Protein AF-A0A0F9BY09-F1 (afdb_monomer_lite)

Radius of gyration: 28.8 Å; chains: 1; bounding box: 71×44×79 Å

Foldseek 3Di:
DDDDDDPPPDPDVVVVVVVVVVVVVVVVVVVVVVVVPDDDPPPDDDDDDWGKDKKKWKWKWAAAPDALFFIKIDTPCPPPRIDPHADWDIAGRAGAQGDGTQWHAHNQQFKIWGNGPFFFDWWDDKAKDKDDQPPDDVQWDKGWDWDHDPRIIMTFIDTPPDPDTDRSRHRRGPPIMMIMMTITITTD

Structure (mmCIF, N/CA/C/O backbone):
data_AF-A0A0F9BY09-F1
#
_entry.id   AF-A0A0F9BY09-F1
#
loop_
_atom_site.group_PDB
_atom_site.id
_atom_site.type_symbol
_atom_site.label_atom_id
_atom_site.label_alt_id
_atom_site.label_comp_id
_atom_site.label_asym_id
_atom_site.label_entity_id
_atom_site.label_seq_id
_atom_site.pdbx_PDB_ins_code
_atom_site.Cartn_x
_atom_site.Cartn_y
_atom_site.Cartn_z
_atom_site.occupancy
_atom_site.B_iso_or_equiv
_atom_site.auth_seq_id
_atom_site.auth_comp_id
_atom_site.auth_asym_id
_atom_site.auth_atom_id
_atom_site.pdbx_PDB_model_num
ATOM 1 N N . MET A 1 1 ? -33.766 30.530 36.129 1.00 36.66 1 MET A N 1
ATOM 2 C CA . MET A 1 1 ? -34.541 31.285 37.136 1.00 36.66 1 MET A CA 1
ATOM 3 C C . MET A 1 1 ? -35.015 30.275 38.172 1.00 36.66 1 MET A C 1
ATOM 5 O O . MET A 1 1 ? -35.793 29.406 37.814 1.00 36.66 1 MET A O 1
ATOM 9 N N . VAL A 1 2 ? -34.449 30.278 39.383 1.00 37.06 2 VAL A N 1
ATOM 10 C CA . VAL A 1 2 ? -34.802 29.315 40.446 1.00 37.06 2 VAL A CA 1
ATOM 11 C C . VAL A 1 2 ? -35.868 29.964 41.322 1.00 37.06 2 VAL A C 1
ATOM 13 O O . VAL A 1 2 ? -35.584 30.968 41.973 1.00 37.06 2 VAL A O 1
ATOM 16 N N . PHE A 1 3 ? -37.087 29.425 41.324 1.00 43.03 3 PHE A N 1
ATOM 17 C CA . PHE A 1 3 ? -38.129 29.846 42.258 1.00 43.03 3 PHE A CA 1
ATOM 18 C C . PHE A 1 3 ? -37.772 29.321 43.654 1.00 43.03 3 PHE A C 1
ATOM 20 O O . PHE A 1 3 ? -37.812 28.119 43.896 1.00 43.03 3 PHE A O 1
ATOM 27 N N . ARG A 1 4 ? -37.371 30.213 44.566 1.00 48.56 4 ARG A N 1
ATOM 28 C CA . ARG A 1 4 ? -37.208 29.894 45.991 1.00 48.56 4 ARG A CA 1
ATOM 29 C C . ARG A 1 4 ? -38.458 30.355 46.733 1.00 48.56 4 ARG A C 1
ATOM 31 O O . ARG A 1 4 ? -38.577 31.538 47.036 1.00 48.56 4 ARG A O 1
ATOM 38 N N . PHE A 1 5 ? -39.370 29.434 47.020 1.00 55.53 5 PHE A N 1
ATOM 39 C CA . PHE A 1 5 ? -40.422 29.667 48.009 1.00 55.53 5 PHE A CA 1
ATOM 40 C C . PHE A 1 5 ? -39.860 29.379 49.406 1.00 55.53 5 PHE A C 1
ATOM 42 O O . PHE A 1 5 ? -39.086 28.439 49.583 1.00 55.53 5 PHE A O 1
ATOM 49 N N . ARG A 1 6 ? -40.184 30.231 50.386 1.00 56.28 6 ARG A N 1
ATOM 50 C CA . ARG A 1 6 ? -39.827 30.003 51.793 1.00 56.28 6 ARG A CA 1
ATOM 51 C C . ARG A 1 6 ? -40.765 28.924 52.334 1.00 56.28 6 ARG A C 1
ATOM 53 O O . ARG A 1 6 ? -41.974 29.090 52.255 1.00 56.28 6 ARG A O 1
ATOM 60 N N . GLU A 1 7 ? -40.217 27.853 52.901 1.00 54.19 7 GLU A N 1
ATOM 61 C CA . GLU A 1 7 ? -40.961 26.688 53.426 1.00 54.19 7 GLU A CA 1
ATOM 62 C C . GLU A 1 7 ? -41.960 27.017 54.560 1.00 54.19 7 GLU A C 1
ATOM 64 O O . GLU A 1 7 ? -42.717 26.149 54.976 1.00 54.19 7 GLU A O 1
ATOM 69 N N . ASN A 1 8 ? -42.017 28.267 55.030 1.00 55.31 8 ASN A N 1
ATOM 70 C CA . ASN A 1 8 ? -42.770 28.666 56.221 1.00 55.31 8 ASN A CA 1
ATOM 71 C C . ASN A 1 8 ? -44.136 29.329 55.946 1.00 55.31 8 ASN A C 1
ATOM 73 O O . ASN A 1 8 ? -44.742 29.826 56.889 1.00 55.31 8 ASN A O 1
ATOM 77 N N . GLU A 1 9 ? -44.628 29.370 54.702 1.00 57.09 9 GLU A N 1
ATOM 78 C CA . GLU A 1 9 ? -45.908 30.038 54.360 1.00 57.09 9 GLU A CA 1
ATOM 79 C C . GLU A 1 9 ? -46.985 29.098 53.776 1.00 57.09 9 GLU A C 1
ATOM 81 O O . GLU A 1 9 ? -48.027 29.560 53.316 1.00 57.09 9 GLU A O 1
ATOM 86 N N . ILE A 1 10 ? -46.777 27.775 53.801 1.00 56.81 10 ILE A N 1
ATOM 87 C CA . ILE A 1 10 ? -47.753 26.793 53.300 1.00 56.81 10 ILE A CA 1
ATOM 88 C C . ILE A 1 10 ? -48.168 25.866 54.450 1.00 56.81 10 ILE A C 1
ATOM 90 O O . ILE A 1 10 ? -47.468 24.915 54.778 1.00 56.81 10 ILE A O 1
ATOM 94 N N . GLU A 1 11 ? -49.326 26.137 55.056 1.00 61.09 11 GLU A N 1
ATOM 95 C CA . GLU A 1 11 ? -49.862 25.375 56.201 1.00 61.09 11 GLU A CA 1
ATOM 96 C C . GLU A 1 11 ? -50.520 24.039 55.817 1.00 61.09 11 GLU A C 1
ATOM 98 O O . GLU A 1 11 ? -50.974 23.305 56.691 1.00 61.09 11 GLU A O 1
ATOM 103 N N . ASN A 1 12 ? -50.598 23.701 54.524 1.00 73.81 12 ASN A N 1
ATOM 104 C CA . ASN A 1 12 ? -51.227 22.463 54.069 1.00 73.81 12 ASN A CA 1
ATOM 105 C C . ASN A 1 12 ? -50.172 21.367 53.813 1.00 73.81 12 ASN A C 1
ATOM 107 O O . ASN A 1 12 ? -49.460 21.445 52.804 1.00 73.81 12 ASN A O 1
ATOM 111 N N . PRO A 1 13 ? -50.096 20.321 54.660 1.00 72.94 13 PRO A N 1
ATOM 112 C CA . PRO A 1 13 ? -49.102 19.253 54.540 1.00 72.94 13 PRO A CA 1
ATOM 113 C C . PRO A 1 13 ? -49.145 18.541 53.183 1.00 72.94 13 PRO A C 1
ATOM 115 O O . PRO A 1 13 ? -48.101 18.196 52.638 1.00 72.94 13 PRO A O 1
ATOM 118 N N . ALA A 1 14 ? -50.334 18.410 52.584 1.00 75.56 14 ALA A N 1
ATOM 119 C CA . ALA A 1 14 ? -50.499 17.752 51.289 1.00 75.56 14 ALA A CA 1
ATOM 120 C C . ALA A 1 14 ? -49.822 18.522 50.140 1.00 75.56 14 ALA A C 1
ATOM 122 O O . ALA A 1 14 ? -49.334 17.915 49.189 1.00 75.56 14 ALA A O 1
ATOM 123 N N . ILE A 1 15 ? -49.754 19.856 50.228 1.00 74.69 15 ILE A N 1
ATOM 124 C CA . ILE A 1 15 ? -49.075 20.691 49.224 1.00 74.69 15 ILE A CA 1
ATOM 125 C C . ILE A 1 15 ? -47.556 20.570 49.377 1.00 74.69 15 ILE A C 1
ATOM 127 O O . ILE A 1 15 ? -46.840 20.505 48.379 1.00 74.69 15 ILE A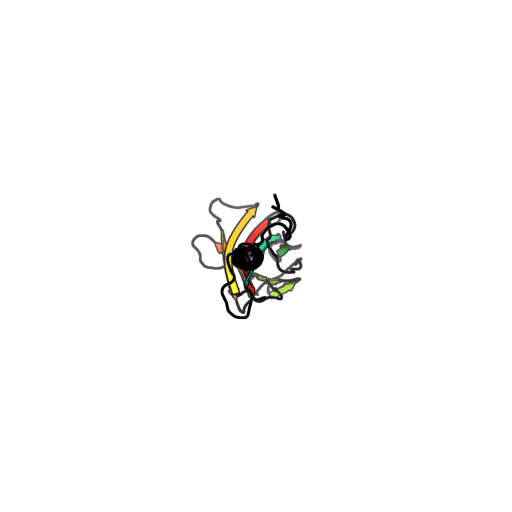 O 1
ATOM 131 N N . VAL A 1 16 ? -47.063 20.503 50.616 1.00 76.38 16 VAL A N 1
ATOM 132 C CA . VAL A 1 16 ? -45.634 20.328 50.911 1.00 76.38 16 VAL A CA 1
ATOM 133 C C . VAL A 1 16 ? -45.137 18.968 50.417 1.00 76.38 16 VAL A C 1
ATOM 135 O O . VAL A 1 16 ? -44.071 18.894 49.803 1.00 76.38 16 VAL A O 1
ATOM 138 N N . ASP A 1 17 ? -45.912 17.907 50.629 1.00 79.94 17 ASP A N 1
ATOM 139 C CA . ASP A 1 17 ? -45.546 16.561 50.183 1.00 79.94 17 ASP A CA 1
ATOM 140 C C . ASP A 1 17 ? -45.564 16.439 48.654 1.00 79.94 17 ASP A C 1
ATOM 142 O O . ASP A 1 17 ? -44.597 15.939 48.074 1.00 79.94 17 ASP A O 1
ATOM 146 N N . ALA A 1 18 ? -46.562 17.025 47.983 1.00 80.00 18 ALA A N 1
ATOM 147 C CA . ALA A 1 18 ? -46.588 17.105 46.521 1.00 80.00 18 ALA A CA 1
ATOM 148 C C . ALA A 1 18 ? -45.373 17.868 45.952 1.00 80.00 18 ALA A C 1
ATOM 150 O O . ALA A 1 18 ? -44.815 17.491 44.921 1.00 80.00 18 ALA A O 1
ATOM 151 N N . PHE A 1 19 ? -44.913 18.924 46.632 1.00 80.81 19 PHE A N 1
ATOM 152 C CA . PHE A 1 19 ? -43.741 19.691 46.199 1.00 80.81 19 PHE A CA 1
ATOM 153 C C . PHE A 1 19 ? -42.430 18.910 46.355 1.00 80.81 19 PHE A C 1
ATOM 155 O O . PHE A 1 19 ? -41.529 19.028 45.517 1.00 80.81 19 PHE A O 1
ATOM 162 N N . LYS A 1 20 ? -42.313 18.102 47.417 1.00 79.94 20 LYS A N 1
ATOM 163 C CA . LYS A 1 20 ? -41.164 17.210 47.632 1.00 79.94 20 LYS A CA 1
ATOM 164 C C . LYS A 1 20 ? -41.104 16.124 46.566 1.00 79.94 20 LYS A C 1
ATOM 166 O O . LYS A 1 20 ? -40.029 15.888 46.018 1.00 79.94 20 LYS A O 1
ATOM 171 N N . GLU A 1 21 ? -42.244 15.523 46.238 1.00 87.12 21 GLU A N 1
ATOM 172 C CA . GLU A 1 21 ? -42.346 14.508 45.188 1.00 87.12 21 GLU A CA 1
ATOM 173 C C . GLU A 1 21 ? -41.960 15.088 43.822 1.00 87.12 21 GLU A C 1
ATOM 175 O O . GLU A 1 21 ? -41.065 14.565 43.156 1.00 87.12 21 GLU A O 1
ATOM 180 N N . LEU A 1 22 ? -42.515 16.251 43.459 1.00 84.19 22 LEU A N 1
ATOM 181 C CA . LEU A 1 22 ? -42.171 16.940 42.213 1.00 84.19 22 LEU A CA 1
ATOM 182 C C . LEU A 1 22 ? -40.674 17.297 42.145 1.00 84.19 22 LEU A C 1
ATOM 184 O O . LEU A 1 22 ? -40.034 17.150 41.105 1.00 84.19 22 LEU A O 1
ATOM 188 N N . SER A 1 23 ? -40.095 17.736 43.266 1.00 82.69 23 SER A N 1
ATOM 189 C CA . SER A 1 23 ? -38.664 18.051 43.356 1.00 82.69 23 SER A CA 1
ATOM 190 C C . SER A 1 23 ? -37.780 16.811 43.210 1.00 82.69 23 SER A C 1
ATOM 192 O O . SER A 1 23 ? -36.679 16.916 42.668 1.00 82.69 23 SER A O 1
ATOM 194 N N . SER A 1 24 ? -38.243 15.647 43.670 1.00 84.69 24 SER A N 1
ATOM 195 C CA . SER A 1 24 ? -37.552 14.368 43.473 1.00 84.69 24 SER A CA 1
ATOM 196 C C . SER A 1 24 ? -37.550 13.970 41.998 1.00 84.69 24 SER A C 1
ATOM 198 O O . SER A 1 24 ? -36.487 13.719 41.434 1.00 84.69 24 SER A O 1
ATOM 200 N N . VAL A 1 25 ? -38.716 14.034 41.349 1.00 88.25 25 VAL A N 1
ATOM 201 C CA . VAL A 1 25 ? -38.886 13.710 39.922 1.00 88.25 25 VAL A CA 1
ATOM 202 C C . VAL A 1 25 ? -38.028 14.613 39.033 1.00 88.25 25 VAL A C 1
ATOM 204 O O . VAL A 1 25 ? -37.368 14.137 38.113 1.00 88.25 25 VAL A O 1
ATOM 207 N N . ILE A 1 26 ? -37.966 15.917 39.326 1.00 86.56 26 ILE A N 1
ATOM 208 C CA . ILE A 1 26 ? -37.113 16.854 38.577 1.00 86.56 26 ILE A CA 1
ATOM 209 C C . ILE A 1 26 ? -35.629 16.485 38.716 1.00 86.56 26 ILE A C 1
ATOM 211 O O . ILE A 1 26 ? -34.896 16.538 37.730 1.00 86.56 26 ILE A O 1
ATOM 215 N N . ARG A 1 27 ? -35.169 16.086 39.909 1.00 83.44 27 ARG A N 1
ATOM 216 C CA . ARG A 1 27 ? -33.767 15.683 40.120 1.00 83.44 27 ARG A CA 1
ATOM 217 C C . ARG A 1 27 ? -33.415 14.395 39.380 1.00 83.44 27 ARG A C 1
ATOM 219 O O . ARG A 1 27 ? -32.308 14.304 38.853 1.00 83.44 27 ARG A O 1
ATOM 226 N N . GLU A 1 28 ? -34.335 13.438 39.319 1.00 85.69 28 GLU A N 1
ATOM 227 C CA . GLU A 1 28 ? -34.161 12.196 38.556 1.00 85.69 28 GLU A CA 1
ATOM 228 C C . GLU A 1 28 ? -34.089 12.473 37.049 1.00 85.69 28 GLU A C 1
ATOM 230 O O . GLU A 1 28 ? -33.127 12.063 36.399 1.00 85.69 28 GLU A O 1
ATOM 235 N N . LEU A 1 29 ? -35.008 13.284 36.516 1.00 80.44 29 LEU A N 1
ATOM 236 C CA . LEU A 1 29 ? -34.987 13.727 35.115 1.00 80.44 29 LEU A CA 1
ATOM 237 C C . LEU A 1 29 ? -33.712 14.502 34.764 1.00 80.44 29 LEU A C 1
ATOM 239 O O . LEU A 1 29 ? -33.136 14.322 33.693 1.00 80.44 29 LEU A O 1
ATOM 243 N N . GLU A 1 30 ? -33.228 15.362 35.658 1.00 80.56 30 GLU A N 1
ATOM 244 C CA . GLU A 1 30 ? -31.968 16.075 35.450 1.00 80.56 30 GLU A CA 1
ATOM 245 C C . GLU A 1 30 ? -30.737 15.156 35.494 1.00 80.56 30 GLU A C 1
ATOM 247 O O . GLU A 1 30 ? -29.727 15.471 34.856 1.00 80.56 30 GLU A O 1
ATOM 252 N N . ALA A 1 31 ? -30.780 14.060 36.257 1.00 76.94 31 ALA A N 1
ATOM 253 C CA . ALA A 1 31 ? -29.722 13.054 36.284 1.00 76.94 31 ALA A CA 1
ATOM 254 C C . ALA A 1 31 ? -29.729 12.213 34.998 1.00 76.94 31 ALA A C 1
ATOM 256 O O . ALA A 1 31 ? -28.673 11.997 34.405 1.00 76.94 31 ALA A O 1
ATOM 257 N N . GLU A 1 32 ? -30.912 11.836 34.515 1.00 74.50 32 GLU A N 1
ATOM 258 C CA . GLU A 1 32 ? -31.109 11.095 33.266 1.00 74.50 32 GLU A CA 1
ATOM 259 C C . GLU A 1 32 ? -30.738 11.933 32.029 1.00 74.50 32 GLU A C 1
ATOM 261 O O . GLU A 1 32 ? -30.028 11.482 31.133 1.00 74.50 32 GLU A O 1
ATOM 266 N N . ILE A 1 33 ? -31.098 13.219 31.990 1.00 69.06 33 ILE A N 1
ATOM 267 C CA . ILE A 1 33 ? -30.668 14.119 30.906 1.00 69.06 33 ILE A CA 1
ATOM 268 C C . ILE A 1 33 ? -29.144 14.317 30.926 1.00 69.06 33 ILE A C 1
ATOM 270 O O . ILE A 1 33 ? -28.522 14.436 29.865 1.00 69.06 33 ILE A O 1
ATOM 274 N N . ARG A 1 34 ? -28.522 14.349 32.113 1.00 67.12 34 ARG A N 1
ATOM 275 C CA . ARG A 1 34 ? -27.059 14.420 32.249 1.00 67.12 34 ARG A CA 1
ATOM 276 C C . ARG A 1 34 ? -26.363 13.133 31.816 1.00 67.12 34 ARG A C 1
ATOM 278 O O . ARG A 1 34 ? -25.282 13.243 31.247 1.00 67.12 34 ARG A O 1
ATOM 285 N N . SER A 1 35 ? -26.960 11.960 32.030 1.00 65.19 35 SER A N 1
ATOM 286 C CA . SER A 1 35 ? -26.414 10.700 31.508 1.00 65.19 35 SER A CA 1
ATOM 287 C C . SER A 1 35 ? -26.620 10.557 29.996 1.00 65.19 35 SER A C 1
ATOM 289 O O . SER A 1 35 ? -25.791 9.949 29.331 1.00 65.19 35 SER A O 1
ATOM 291 N N . THR A 1 36 ? -27.665 11.173 29.433 1.00 58.12 36 THR A N 1
ATOM 292 C CA . THR A 1 36 ? -27.989 11.071 27.997 1.00 58.12 36 THR A CA 1
ATOM 293 C C . THR A 1 36 ? -27.224 12.085 27.130 1.00 58.12 36 THR A C 1
ATOM 295 O O . THR A 1 36 ? -27.007 11.870 25.938 1.00 58.12 36 THR A O 1
ATOM 298 N N . LYS A 1 37 ? -26.766 13.215 27.691 1.00 54.00 37 LYS A N 1
ATOM 299 C CA . LYS A 1 37 ? -25.955 14.209 26.964 1.00 54.00 37 LYS A CA 1
ATOM 300 C C . LYS A 1 37 ? -24.459 13.947 27.119 1.00 54.00 37 LYS A C 1
ATOM 302 O O . LYS A 1 37 ? -23.782 14.692 27.826 1.00 54.00 37 LYS A O 1
ATOM 307 N N . ARG A 1 38 ? -23.962 12.957 26.370 1.00 50.28 38 ARG A N 1
ATOM 308 C CA . ARG A 1 38 ? -22.704 12.960 25.587 1.00 50.28 38 ARG A CA 1
ATOM 309 C C . ARG A 1 38 ? -22.203 11.529 25.399 1.00 50.28 38 ARG A C 1
ATOM 311 O O . ARG A 1 38 ? -21.181 11.160 25.962 1.00 50.28 38 ARG A O 1
ATOM 318 N N . ASP A 1 39 ? -22.844 10.806 24.494 1.00 47.47 39 ASP A N 1
ATOM 319 C CA . ASP A 1 39 ? -22.047 9.995 23.585 1.00 47.47 39 ASP A CA 1
ATOM 320 C C . ASP A 1 39 ? -21.750 10.878 22.368 1.00 47.47 39 ASP A C 1
ATOM 322 O O . ASP A 1 39 ? -22.678 11.366 21.711 1.00 47.47 39 ASP A O 1
ATOM 326 N N . PRO A 1 40 ? -20.475 11.200 22.084 1.00 48.81 40 PRO A N 1
ATOM 327 C CA . PRO A 1 40 ? -20.114 11.659 20.755 1.00 48.81 40 PRO A CA 1
ATOM 328 C C . PRO A 1 40 ? -20.643 10.608 19.781 1.00 48.81 40 PRO A C 1
ATOM 330 O O . PRO A 1 40 ? -20.491 9.419 20.038 1.00 48.81 40 PRO A O 1
ATOM 333 N N . ASN A 1 41 ? -21.271 11.025 18.685 1.00 43.94 41 ASN A N 1
ATOM 334 C CA . ASN A 1 41 ? -21.626 10.123 17.595 1.00 43.94 41 ASN A CA 1
ATOM 335 C C . ASN A 1 41 ? -2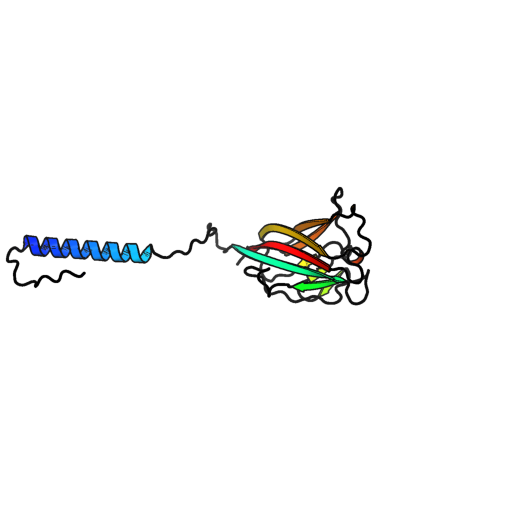0.378 9.348 17.132 1.00 43.94 41 ASN A C 1
ATOM 337 O O . ASN A 1 41 ? -19.651 9.810 16.253 1.00 43.94 41 ASN A O 1
ATOM 341 N N . TYR A 1 42 ? -20.145 8.166 17.695 1.00 43.53 42 TYR A N 1
ATOM 342 C CA . TYR A 1 42 ? -19.308 7.140 17.107 1.00 43.53 42 TYR A CA 1
ATOM 343 C C . TYR A 1 42 ? -20.237 6.306 16.230 1.00 43.53 42 TYR A C 1
ATOM 345 O O . TYR A 1 42 ? -20.821 5.309 16.646 1.00 43.53 42 TYR A O 1
ATOM 353 N N . LEU A 1 43 ? -20.424 6.754 14.989 1.00 44.62 43 LEU A N 1
ATOM 354 C CA . LEU A 1 43 ? -20.761 5.818 13.923 1.00 44.62 43 LEU A CA 1
ATOM 355 C C . LEU A 1 43 ? -19.654 4.750 13.937 1.00 44.62 43 LEU A C 1
ATOM 357 O O . LEU A 1 43 ? -18.524 5.083 13.597 1.00 44.62 43 LEU A O 1
ATOM 361 N N . LEU A 1 44 ? -20.012 3.523 14.347 1.00 49.59 44 LEU A N 1
ATOM 362 C CA . LEU A 1 44 ? -19.195 2.302 14.525 1.00 49.59 44 LEU A CA 1
ATOM 363 C C . LEU A 1 44 ? -18.758 1.965 15.967 1.00 49.59 44 LEU A C 1
ATOM 365 O O . LEU A 1 44 ? -17.575 1.831 16.246 1.00 49.59 44 LEU A O 1
ATOM 369 N N . GLU A 1 45 ? -19.703 1.674 16.860 1.00 47.88 45 GLU A N 1
ATOM 370 C CA . GLU A 1 45 ? -19.468 0.657 17.901 1.00 47.88 45 GLU A CA 1
ATOM 371 C C . GLU A 1 45 ? -20.568 -0.414 17.804 1.00 47.88 45 GLU A C 1
ATOM 373 O O . GLU A 1 45 ? -21.645 -0.302 18.382 1.00 47.88 45 GLU A O 1
ATOM 378 N N . GLY A 1 46 ? -20.308 -1.443 16.992 1.00 38.72 46 GLY A N 1
ATOM 379 C CA . GLY A 1 46 ? -21.076 -2.690 16.957 1.00 38.72 46 GLY A CA 1
ATOM 380 C C . GLY A 1 46 ? -20.302 -3.783 17.695 1.00 38.72 46 GLY A C 1
ATOM 381 O O . GLY A 1 46 ? -19.125 -3.990 17.422 1.00 38.72 46 GLY A O 1
ATOM 382 N N . GLN A 1 47 ? -20.954 -4.435 18.657 1.00 40.38 47 GLN A N 1
ATOM 383 C CA . GLN A 1 47 ? -20.374 -5.349 19.645 1.00 40.38 47 GLN A CA 1
ATOM 384 C C . GLN A 1 47 ? -19.681 -6.603 19.072 1.00 40.38 47 GLN A C 1
ATOM 386 O O . GLN A 1 47 ? -20.347 -7.431 18.461 1.00 40.38 47 GLN A O 1
ATOM 391 N N . SER A 1 48 ? -18.405 -6.811 19.433 1.00 42.56 48 SER A N 1
ATOM 392 C CA . SER A 1 48 ? -17.862 -8.072 19.988 1.00 42.56 48 SER A CA 1
ATOM 393 C C . SER A 1 48 ? -16.381 -7.892 20.363 1.00 42.56 48 SER A C 1
ATOM 395 O O . SER A 1 48 ? -15.546 -7.894 19.474 1.00 42.56 48 SER A O 1
ATOM 397 N N . THR A 1 49 ? -16.067 -7.719 21.655 1.00 50.75 49 THR A N 1
ATOM 398 C CA . THR A 1 49 ? -14.734 -7.842 22.317 1.00 50.75 49 THR A CA 1
ATOM 399 C C . THR A 1 49 ? -13.484 -7.129 21.757 1.00 50.75 49 THR A C 1
ATOM 401 O O . THR A 1 49 ? -12.513 -7.015 22.495 1.00 50.75 49 THR A O 1
ATOM 404 N N . GLU A 1 50 ? -13.507 -6.565 20.554 1.00 57.62 50 GLU A N 1
ATOM 405 C CA . GLU A 1 50 ? -12.413 -5.842 19.902 1.00 57.62 50 GLU A CA 1
ATOM 406 C C . GLU A 1 50 ? -12.986 -4.563 19.282 1.00 57.62 50 GLU A C 1
ATOM 408 O O . GLU A 1 50 ? -14.015 -4.587 18.599 1.00 57.62 50 GLU A O 1
ATOM 413 N N . ARG A 1 51 ? -12.361 -3.412 19.545 1.00 71.38 51 ARG A N 1
ATOM 414 C CA . ARG A 1 51 ? -12.770 -2.141 18.939 1.00 71.38 51 ARG A CA 1
ATOM 415 C C . ARG A 1 51 ? -12.110 -2.030 17.570 1.00 71.38 51 ARG A C 1
ATOM 417 O O . ARG A 1 51 ? -10.899 -1.877 17.481 1.00 71.38 51 ARG A O 1
ATOM 424 N N . ALA A 1 52 ? -12.890 -2.063 16.494 1.00 81.19 52 ALA A N 1
ATOM 425 C CA . ALA A 1 52 ? -12.346 -1.779 15.171 1.00 81.19 52 ALA A CA 1
ATOM 426 C C . ALA A 1 52 ? -11.979 -0.288 15.064 1.00 81.19 52 ALA A C 1
ATOM 428 O O . ALA A 1 52 ? -12.829 0.584 15.248 1.00 81.19 52 ALA A O 1
ATOM 429 N N . VAL A 1 53 ? -10.721 0.017 14.748 1.00 87.31 53 VAL A N 1
ATOM 430 C CA . VAL A 1 53 ? -10.235 1.394 14.586 1.00 87.31 53 VAL A CA 1
ATOM 431 C C . VAL A 1 53 ? -10.101 1.713 13.102 1.00 87.31 53 VAL A C 1
ATOM 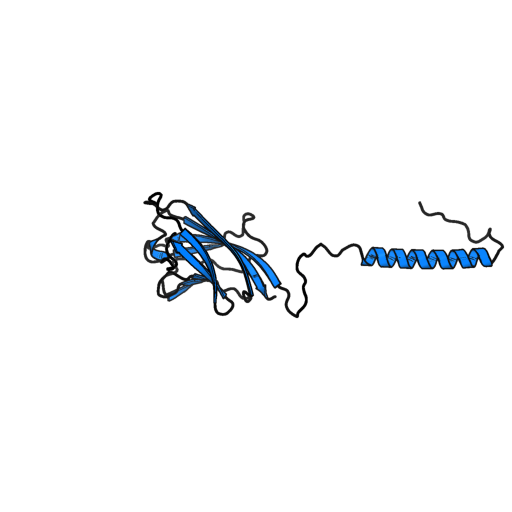433 O O . VAL A 1 53 ? -9.354 1.046 12.388 1.00 87.31 53 VAL A O 1
ATOM 436 N N . ILE A 1 54 ? -10.788 2.762 12.634 1.00 90.38 54 ILE A N 1
ATOM 437 C CA . ILE A 1 54 ? -10.579 3.299 11.282 1.00 90.38 54 ILE A CA 1
ATOM 438 C C . ILE A 1 54 ? -9.229 4.002 11.220 1.00 90.38 54 ILE A C 1
ATOM 440 O O . ILE A 1 54 ? -8.951 4.900 12.018 1.00 90.38 54 ILE A O 1
ATOM 444 N N . ARG A 1 55 ? -8.441 3.644 10.208 1.00 90.50 55 ARG A N 1
ATOM 445 C CA . ARG A 1 55 ? -7.152 4.247 9.884 1.00 90.50 55 ARG A CA 1
ATOM 446 C C . ARG A 1 55 ? -7.131 4.706 8.437 1.00 90.50 55 ARG A C 1
ATOM 448 O O . ARG A 1 55 ? -7.658 4.041 7.552 1.00 90.50 55 ARG A O 1
ATOM 455 N N . SER A 1 56 ? -6.491 5.839 8.191 1.00 91.88 56 SER A N 1
ATOM 456 C CA . SER A 1 56 ? -6.157 6.323 6.853 1.00 91.88 56 SER A CA 1
ATOM 457 C C . SER A 1 56 ? -4.681 6.662 6.818 1.00 91.88 56 SER A C 1
ATOM 459 O O . SER A 1 56 ? -4.197 7.393 7.686 1.00 91.88 56 SER A O 1
ATOM 461 N N . VAL A 1 57 ? -3.987 6.164 5.799 1.00 92.25 57 VAL A N 1
ATOM 462 C CA . VAL A 1 57 ? -2.561 6.417 5.573 1.00 92.25 57 VAL A CA 1
ATOM 463 C C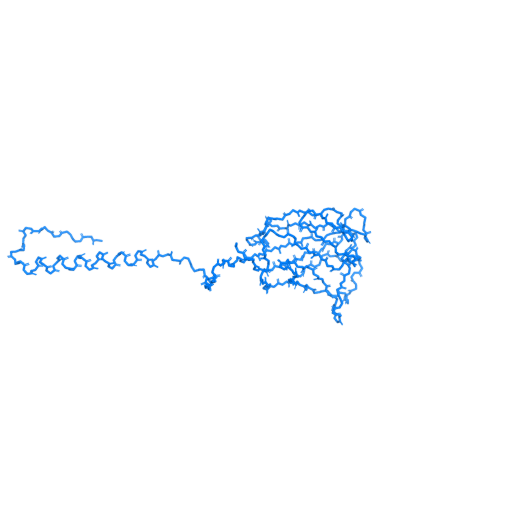 . VAL A 1 57 ? -2.343 6.749 4.106 1.00 92.25 57 VAL A C 1
ATOM 465 O O . VAL A 1 57 ? -2.975 6.165 3.222 1.00 92.25 57 VAL A O 1
ATOM 468 N N . ARG A 1 58 ? -1.423 7.680 3.851 1.00 93.38 58 ARG A N 1
ATOM 469 C CA . ARG A 1 58 ? -0.853 7.913 2.527 1.00 93.38 58 ARG A CA 1
ATOM 470 C C . ARG A 1 58 ? 0.618 7.521 2.540 1.00 93.38 58 ARG A C 1
ATOM 472 O O . ARG A 1 58 ? 1.416 8.118 3.262 1.00 93.38 58 ARG A O 1
ATOM 479 N N . PHE A 1 59 ? 0.958 6.547 1.714 1.00 93.94 59 PHE A N 1
ATOM 480 C CA . PHE A 1 59 ? 2.320 6.126 1.436 1.00 93.94 59 PHE A CA 1
ATOM 481 C C . PHE A 1 59 ? 2.812 6.869 0.207 1.00 93.94 59 PHE A C 1
ATOM 483 O O . PHE A 1 59 ? 2.166 6.816 -0.834 1.00 93.94 59 PHE A O 1
ATOM 490 N N . ARG A 1 60 ? 3.945 7.551 0.312 1.00 93.50 60 ARG A N 1
ATOM 491 C CA . ARG A 1 60 ? 4.670 8.036 -0.856 1.00 93.50 60 ARG A CA 1
ATOM 492 C C . ARG A 1 60 ? 5.741 7.028 -1.212 1.00 93.50 60 ARG A C 1
ATOM 494 O O . ARG A 1 60 ? 6.570 6.708 -0.361 1.00 93.50 60 ARG A O 1
ATOM 501 N N . ILE A 1 61 ? 5.704 6.578 -2.454 1.00 93.88 61 ILE A N 1
ATOM 502 C CA . ILE A 1 61 ? 6.630 5.620 -3.033 1.00 93.88 61 ILE A CA 1
ATOM 503 C C . ILE A 1 61 ? 7.425 6.352 -4.113 1.00 93.88 61 ILE A C 1
ATOM 505 O O . ILE A 1 61 ? 6.844 6.996 -4.990 1.00 93.88 61 ILE A O 1
ATOM 509 N N . THR A 1 62 ? 8.745 6.293 -4.005 1.00 93.31 62 THR A N 1
ATOM 510 C CA . THR A 1 62 ? 9.707 6.891 -4.943 1.00 93.31 62 THR A CA 1
ATOM 511 C C . THR A 1 62 ? 10.765 5.844 -5.298 1.00 93.31 62 THR A C 1
ATOM 513 O O . THR A 1 62 ? 10.870 4.838 -4.588 1.00 93.31 62 THR A O 1
ATOM 516 N N . PRO A 1 63 ? 11.565 6.036 -6.357 1.00 92.31 63 PRO A N 1
ATOM 517 C CA . PRO A 1 63 ? 12.735 5.194 -6.578 1.00 92.31 63 PRO A CA 1
ATOM 518 C C . PRO A 1 63 ? 13.683 5.344 -5.391 1.00 92.31 63 PRO A C 1
ATOM 520 O O . PRO A 1 63 ? 13.766 6.428 -4.807 1.00 92.31 63 PRO A O 1
ATOM 523 N N . GLY A 1 64 ? 14.393 4.276 -5.038 1.00 92.12 64 GLY A N 1
ATOM 524 C CA . GLY A 1 64 ? 15.510 4.401 -4.107 1.00 92.12 64 GLY A CA 1
ATOM 525 C C . GLY A 1 64 ? 16.789 4.864 -4.813 1.00 92.12 64 GLY A C 1
ATOM 526 O O . GLY A 1 64 ? 16.784 5.337 -5.954 1.00 92.12 64 GLY A O 1
ATOM 527 N N . ALA A 1 65 ? 17.924 4.698 -4.142 1.00 91.12 65 ALA A N 1
ATOM 528 C CA . ALA A 1 65 ? 19.241 5.137 -4.590 1.00 91.12 65 ALA A CA 1
ATOM 529 C C . ALA A 1 65 ? 19.709 4.467 -5.891 1.00 91.12 65 ALA A C 1
ATOM 531 O O . ALA A 1 65 ? 20.627 4.961 -6.547 1.00 91.12 65 ALA A O 1
ATOM 532 N N . THR A 1 66 ? 19.121 3.329 -6.271 1.00 90.00 66 THR A N 1
ATOM 533 C CA . THR A 1 66 ? 19.368 2.685 -7.568 1.00 90.00 66 THR A CA 1
ATOM 534 C C . THR A 1 66 ? 18.029 2.444 -8.265 1.00 90.00 66 THR A C 1
ATOM 536 O O . THR A 1 66 ? 17.392 1.411 -8.022 1.00 90.00 66 THR A O 1
ATOM 539 N N . PRO A 1 67 ? 17.598 3.379 -9.137 1.00 84.69 67 PRO A N 1
ATOM 540 C CA . PRO A 1 67 ? 16.355 3.252 -9.893 1.00 84.69 67 PRO A CA 1
ATOM 541 C C . PRO A 1 67 ? 16.255 1.902 -10.606 1.00 84.69 67 PRO A C 1
ATOM 543 O O . PRO A 1 67 ? 17.278 1.309 -10.957 1.00 84.69 67 PRO A O 1
ATOM 546 N N . ASN A 1 68 ? 15.035 1.411 -10.820 1.00 85.69 68 ASN A N 1
ATOM 547 C CA . ASN A 1 68 ? 14.775 0.095 -11.416 1.00 85.69 68 ASN A CA 1
ATOM 548 C C . ASN A 1 68 ? 15.176 -1.125 -10.562 1.00 85.69 68 ASN A C 1
ATOM 550 O O . ASN A 1 68 ? 15.093 -2.259 -11.033 1.00 85.69 68 ASN A O 1
ATOM 554 N N . THR A 1 69 ? 15.607 -0.931 -9.308 1.00 90.88 69 THR A N 1
ATOM 555 C CA . THR A 1 69 ? 16.021 -2.048 -8.430 1.00 90.88 69 THR A CA 1
ATOM 556 C C . THR A 1 69 ? 15.454 -1.990 -7.015 1.00 90.88 69 THR A C 1
ATOM 558 O O . THR A 1 69 ? 15.304 -3.026 -6.362 1.00 90.88 69 THR A O 1
ATOM 561 N N . ASN A 1 70 ? 15.146 -0.793 -6.524 1.00 93.94 70 ASN A N 1
ATOM 562 C CA . ASN A 1 70 ? 14.670 -0.560 -5.170 1.00 93.94 70 ASN A CA 1
ATOM 563 C C . ASN A 1 70 ? 13.733 0.647 -5.123 1.00 93.94 70 ASN A C 1
ATOM 565 O O . ASN A 1 70 ? 13.711 1.479 -6.031 1.00 93.94 70 ASN A O 1
ATOM 569 N N . ILE A 1 71 ? 12.951 0.708 -4.051 1.00 95.38 71 ILE A N 1
ATOM 570 C CA . ILE A 1 71 ? 12.002 1.786 -3.787 1.00 95.38 71 ILE A CA 1
ATOM 571 C C . ILE A 1 71 ? 12.212 2.352 -2.388 1.00 95.38 71 ILE A C 1
ATOM 573 O O . ILE A 1 71 ? 12.598 1.639 -1.457 1.00 95.38 71 ILE A O 1
ATOM 577 N N . ASP A 1 72 ? 11.873 3.621 -2.234 1.00 96.38 72 ASP A N 1
ATOM 578 C CA . ASP A 1 72 ? 11.716 4.279 -0.948 1.00 96.38 72 ASP A CA 1
ATOM 579 C C . ASP A 1 72 ? 10.227 4.390 -0.621 1.00 96.38 72 ASP A C 1
ATOM 581 O O . ASP A 1 72 ? 9.403 4.675 -1.491 1.00 96.38 72 ASP A O 1
ATOM 585 N N . ILE A 1 73 ? 9.871 4.184 0.648 1.00 96.06 73 ILE A N 1
ATOM 586 C CA . ILE A 1 73 ? 8.498 4.314 1.142 1.00 96.06 73 ILE A CA 1
ATOM 587 C C . ILE A 1 73 ? 8.494 5.254 2.339 1.00 96.06 73 ILE A C 1
ATOM 589 O O . ILE A 1 73 ? 9.087 4.969 3.384 1.00 96.06 73 ILE A O 1
ATOM 593 N N . SER A 1 74 ? 7.766 6.361 2.213 1.00 94.12 74 SER A N 1
ATOM 594 C CA . SER A 1 74 ? 7.611 7.351 3.276 1.00 94.12 74 SER A CA 1
ATOM 595 C C . SER A 1 74 ? 6.150 7.586 3.646 1.00 94.12 74 SER A C 1
ATOM 597 O O . SER A 1 74 ? 5.272 7.716 2.793 1.00 94.12 74 SER A O 1
ATOM 599 N N . ASN A 1 75 ? 5.885 7.677 4.947 1.00 89.44 75 ASN A N 1
ATOM 600 C CA . ASN A 1 75 ? 4.550 7.944 5.475 1.00 89.44 75 ASN A CA 1
ATOM 601 C C . ASN A 1 75 ? 4.231 9.442 5.443 1.00 89.44 75 ASN A C 1
ATOM 603 O O . ASN A 1 75 ? 4.878 10.232 6.130 1.00 89.44 75 ASN A O 1
ATOM 607 N N . GLN A 1 76 ? 3.190 9.843 4.714 1.00 85.88 76 GLN A N 1
ATOM 608 C CA . GLN A 1 76 ? 2.783 11.248 4.564 1.00 85.88 76 GLN A CA 1
ATOM 609 C C . GLN A 1 76 ? 1.742 11.670 5.621 1.00 85.88 76 GLN A C 1
ATOM 611 O O . GLN A 1 76 ? 0.749 12.332 5.321 1.00 85.88 76 GLN A O 1
ATOM 616 N N . ASN A 1 77 ? 1.956 11.281 6.882 1.00 69.38 77 ASN A N 1
ATOM 617 C CA . ASN A 1 77 ? 0.969 11.436 7.961 1.00 69.38 77 ASN A CA 1
ATOM 618 C C . ASN A 1 77 ? 0.829 12.877 8.498 1.00 69.38 77 ASN A C 1
ATOM 620 O O . ASN A 1 77 ? -0.091 13.160 9.259 1.00 69.38 77 ASN A O 1
ATOM 624 N N . THR A 1 78 ? 1.713 13.803 8.117 1.00 59.81 78 THR A N 1
ATOM 625 C CA . THR A 1 78 ? 1.850 15.129 8.754 1.00 59.81 78 THR A CA 1
ATOM 626 C C . THR A 1 78 ? 1.086 16.284 8.093 1.00 59.81 78 THR A C 1
ATOM 628 O O . THR A 1 78 ? 1.292 17.432 8.471 1.00 59.81 78 THR A O 1
ATOM 631 N N . GLN A 1 79 ? 0.172 16.047 7.148 1.00 56.22 79 GLN A N 1
ATOM 632 C CA . GLN A 1 79 ? -0.521 17.138 6.428 1.00 56.22 79 GLN A CA 1
ATOM 633 C C . GLN A 1 79 ? -2.007 16.855 6.141 1.00 56.22 79 GLN A C 1
ATOM 635 O O . GLN A 1 79 ? -2.486 17.069 5.034 1.00 56.22 79 GLN A O 1
ATOM 640 N N . GLY A 1 80 ? -2.754 16.330 7.117 1.00 61.59 80 GLY A N 1
ATOM 641 C CA . GLY A 1 80 ? -4.195 16.063 6.948 1.00 61.59 80 GLY A CA 1
ATOM 642 C C . GLY A 1 80 ? -4.532 14.904 5.996 1.00 61.59 80 GLY A C 1
ATOM 643 O O . GLY A 1 80 ? -5.699 14.665 5.710 1.00 61.59 80 GLY A O 1
ATOM 644 N N . TYR A 1 81 ? -3.526 14.160 5.528 1.00 67.44 81 TYR A N 1
ATOM 645 C CA . TYR A 1 81 ? -3.684 12.995 4.648 1.00 67.44 81 TYR A CA 1
ATOM 646 C C . TYR A 1 81 ? -3.835 11.664 5.402 1.00 67.44 81 TYR A C 1
ATOM 648 O O . TYR A 1 81 ? -3.957 10.610 4.777 1.00 67.44 81 TYR A O 1
ATOM 656 N N . GLY A 1 82 ? -3.831 11.706 6.737 1.00 76.56 82 GLY A N 1
ATOM 657 C CA . GLY A 1 82 ? -4.010 10.545 7.600 1.00 76.56 82 GLY A CA 1
ATOM 658 C C . GLY A 1 82 ? -5.065 10.779 8.677 1.00 76.56 82 GLY A C 1
ATOM 659 O O . GLY A 1 82 ? -5.313 11.910 9.090 1.00 76.56 82 GLY A O 1
ATOM 660 N N . TYR A 1 83 ? -5.673 9.689 9.134 1.00 84.31 83 TYR A N 1
ATOM 661 C CA . TYR A 1 83 ? -6.612 9.654 10.256 1.00 84.31 83 TYR A CA 1
ATOM 662 C C . TYR A 1 83 ? -6.255 8.438 11.101 1.00 84.31 83 TYR A C 1
ATOM 664 O O . TYR A 1 83 ? -6.189 7.343 10.550 1.00 84.31 83 TYR A O 1
ATOM 672 N N . ASN A 1 84 ? -5.960 8.631 12.390 1.00 86.88 84 ASN A N 1
ATOM 673 C CA . ASN A 1 84 ? -5.438 7.587 13.284 1.00 86.88 84 ASN A CA 1
ATOM 674 C C . ASN A 1 84 ? -4.394 6.663 12.613 1.00 86.88 84 ASN A C 1
ATOM 676 O O . ASN A 1 84 ? -4.552 5.438 12.640 1.00 86.88 84 ASN A O 1
ATOM 680 N N . PRO A 1 85 ? -3.359 7.213 11.942 1.00 86.25 85 PRO A N 1
ATOM 681 C CA . PRO A 1 85 ? -2.399 6.369 11.248 1.00 86.25 85 PRO A CA 1
ATOM 682 C C . PRO A 1 85 ? -1.692 5.454 12.264 1.00 86.25 85 PRO A C 1
ATOM 684 O O . PRO A 1 85 ? -1.379 5.905 13.369 1.00 86.25 85 PRO A O 1
ATOM 687 N N . PRO A 1 86 ? -1.437 4.176 11.931 1.00 86.88 86 PRO A N 1
ATOM 688 C CA . PRO A 1 86 ? -0.628 3.318 12.782 1.00 86.88 86 PRO A CA 1
ATOM 689 C C . PRO A 1 86 ? 0.807 3.837 12.863 1.00 86.88 86 PRO A C 1
ATOM 691 O O . PRO A 1 86 ? 1.272 4.603 12.011 1.00 86.88 86 PRO A O 1
ATOM 694 N N . THR A 1 87 ? 1.522 3.395 13.895 1.00 87.88 87 THR A N 1
ATOM 695 C CA . THR A 1 87 ? 2.943 3.702 14.048 1.00 87.88 87 THR A CA 1
ATOM 696 C C . THR A 1 87 ? 3.726 2.972 12.965 1.00 87.88 87 THR A C 1
ATOM 698 O O . THR A 1 87 ? 3.889 1.755 13.013 1.00 87.88 87 THR A O 1
ATOM 701 N N . LEU A 1 88 ? 4.208 3.726 11.981 1.00 91.31 88 LEU A N 1
ATOM 702 C CA . LEU A 1 88 ? 4.955 3.210 10.843 1.00 91.31 88 LEU A CA 1
ATOM 703 C C . LEU A 1 88 ? 6.279 3.952 10.697 1.00 91.31 88 LEU A C 1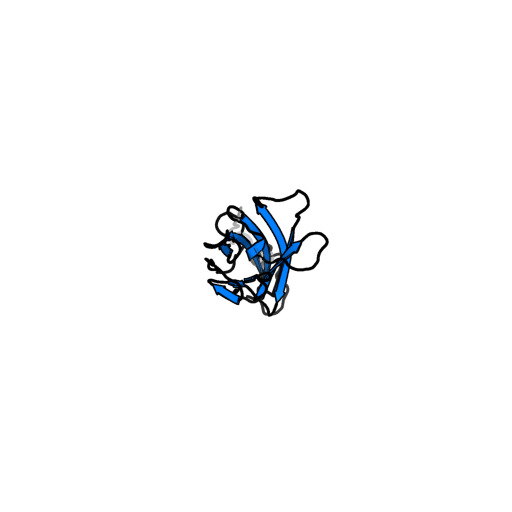
ATOM 705 O O . LEU A 1 88 ? 6.352 5.172 10.851 1.00 91.31 88 LEU A O 1
ATOM 709 N N . SER A 1 89 ? 7.317 3.207 10.339 1.00 93.81 89 SER A N 1
ATOM 710 C CA . SER A 1 89 ? 8.642 3.733 10.014 1.00 93.81 89 SER A CA 1
ATOM 711 C C . SER A 1 89 ? 8.888 3.650 8.512 1.00 93.81 89 SER A C 1
ATOM 713 O O . SER A 1 89 ? 8.430 2.714 7.859 1.00 93.81 89 SER A O 1
ATOM 715 N N . ASN A 1 90 ? 9.583 4.646 7.962 1.00 95.81 90 ASN A N 1
ATOM 716 C CA . ASN A 1 90 ? 9.912 4.700 6.538 1.00 95.81 90 ASN A CA 1
ATOM 717 C C . ASN A 1 90 ? 10.859 3.555 6.143 1.00 95.81 90 ASN A C 1
ATOM 719 O O . ASN A 1 90 ? 11.620 3.053 6.974 1.00 95.81 90 ASN A O 1
ATOM 723 N N . ALA A 1 91 ? 10.847 3.188 4.865 1.00 96.81 91 ALA A N 1
ATOM 724 C CA . ALA A 1 91 ? 11.849 2.318 4.265 1.00 96.81 91 ALA A CA 1
ATOM 725 C C . ALA A 1 91 ? 12.664 3.103 3.239 1.00 96.81 91 ALA A C 1
ATOM 727 O O . ALA A 1 91 ? 12.080 3.731 2.363 1.00 96.81 91 ALA A O 1
ATOM 728 N N . ASN A 1 92 ? 13.991 3.006 3.332 1.00 96.50 92 ASN A N 1
ATOM 729 C CA . ASN A 1 92 ? 14.912 3.533 2.327 1.00 96.50 92 ASN A CA 1
ATOM 730 C C . ASN A 1 92 ? 15.624 2.360 1.637 1.00 96.50 92 ASN A C 1
ATOM 732 O O . ASN A 1 92 ? 16.119 1.459 2.327 1.00 96.50 92 ASN A O 1
ATOM 736 N N . ASP A 1 93 ? 15.713 2.366 0.313 1.00 95.81 93 ASP A N 1
ATOM 737 C CA . ASP A 1 93 ? 16.292 1.325 -0.537 1.00 95.81 93 ASP A CA 1
ATOM 738 C C . ASP A 1 93 ? 15.689 -0.065 -0.281 1.00 95.81 93 ASP A C 1
ATOM 740 O O . ASP A 1 93 ? 16.412 -1.047 -0.060 1.00 95.81 93 ASP A O 1
ATOM 744 N N . LEU A 1 94 ? 14.363 -0.173 -0.222 1.00 97.31 94 LEU A N 1
ATOM 745 C CA . LEU A 1 94 ? 13.692 -1.465 -0.111 1.00 97.31 94 LEU A CA 1
ATOM 746 C C . LEU A 1 94 ? 13.822 -2.220 -1.440 1.00 97.31 94 LEU A C 1
ATOM 748 O O . LEU A 1 94 ? 13.199 -1.868 -2.438 1.00 97.31 94 LEU A O 1
ATOM 752 N N . ALA A 1 95 ? 14.650 -3.261 -1.439 1.00 96.38 95 ALA A N 1
ATOM 753 C CA . ALA A 1 95 ? 14.816 -4.175 -2.562 1.00 96.38 95 ALA A CA 1
ATOM 754 C C . ALA A 1 95 ? 13.859 -5.374 -2.450 1.00 96.38 95 ALA A C 1
ATOM 756 O O . ALA A 1 95 ? 13.319 -5.659 -1.376 1.00 96.38 95 ALA A O 1
ATOM 757 N N . LYS A 1 96 ? 13.682 -6.104 -3.556 1.00 97.00 96 LYS A N 1
ATOM 758 C CA . LYS A 1 96 ? 12.881 -7.337 -3.603 1.00 97.00 96 LYS A CA 1
ATOM 759 C C . LYS A 1 96 ? 13.357 -8.361 -2.576 1.00 97.00 96 LYS A C 1
ATOM 761 O O . LYS A 1 96 ? 14.554 -8.491 -2.326 1.00 97.00 96 LYS A O 1
ATOM 766 N N . SER A 1 97 ? 12.418 -9.113 -2.006 1.00 97.25 97 SER A N 1
ATOM 767 C CA . SER A 1 97 ? 12.630 -10.015 -0.856 1.00 97.25 97 SER A CA 1
ATOM 768 C C . SER A 1 97 ? 13.171 -9.328 0.409 1.00 97.25 97 SER A C 1
ATOM 770 O O . SER A 1 97 ? 13.563 -9.998 1.366 1.00 97.25 97 SER A O 1
ATOM 772 N N . GLY A 1 98 ? 13.236 -7.996 0.423 1.00 97.12 98 GLY A N 1
ATOM 773 C CA . GLY A 1 98 ? 13.754 -7.210 1.528 1.00 97.12 98 GLY A CA 1
ATOM 774 C C . GLY A 1 98 ? 12.681 -6.880 2.557 1.00 97.12 98 GLY A C 1
ATOM 775 O O . GLY A 1 98 ? 11.484 -6.863 2.276 1.00 97.12 98 GLY A O 1
ATOM 776 N N . THR A 1 99 ? 13.128 -6.569 3.770 1.00 97.88 99 THR A N 1
ATOM 777 C CA . THR A 1 99 ? 12.308 -5.943 4.814 1.00 97.88 99 THR A CA 1
ATOM 778 C C . THR A 1 99 ? 13.075 -4.755 5.369 1.00 97.88 99 THR A C 1
ATOM 780 O O . THR A 1 99 ? 14.237 -4.897 5.753 1.00 97.88 99 THR A O 1
ATOM 783 N N . LYS A 1 100 ? 12.447 -3.579 5.391 1.00 97.50 100 LYS A N 1
ATOM 784 C CA . LYS A 1 100 ? 13.013 -2.344 5.943 1.00 97.50 100 LYS A CA 1
ATOM 785 C C . LYS A 1 100 ? 11.907 -1.494 6.551 1.00 97.50 100 LYS A C 1
ATOM 787 O O . LYS A 1 100 ? 10.815 -1.401 5.997 1.00 97.50 100 LYS A O 1
ATOM 792 N N . GLY A 1 101 ? 12.203 -0.855 7.681 1.00 96.00 101 GLY A N 1
ATOM 793 C CA . GLY A 1 101 ? 11.198 -0.107 8.431 1.00 96.00 101 GLY A CA 1
ATOM 794 C C . GLY A 1 101 ? 9.966 -0.969 8.709 1.00 96.00 101 GLY A C 1
ATOM 795 O O . GLY A 1 101 ? 10.086 -2.117 9.135 1.00 96.00 101 GLY A O 1
ATOM 796 N N . SER A 1 102 ? 8.786 -0.434 8.406 1.00 96.88 102 SER A N 1
ATOM 797 C CA . SER A 1 102 ? 7.511 -1.142 8.553 1.00 96.88 102 SER A CA 1
ATOM 798 C C . SER A 1 102 ? 7.058 -1.859 7.276 1.00 96.88 102 SER A C 1
ATOM 800 O O . SER A 1 102 ? 5.866 -2.104 7.120 1.00 96.88 102 SER A O 1
ATOM 802 N N . TYR A 1 103 ? 7.966 -2.194 6.355 1.00 98.25 103 TYR A N 1
ATOM 803 C CA . TYR A 1 103 ? 7.600 -2.725 5.040 1.00 98.25 103 TYR A CA 1
ATOM 804 C C . TYR A 1 103 ? 8.435 -3.931 4.638 1.00 98.25 103 TYR A C 1
ATOM 806 O O . TYR A 1 103 ? 9.638 -3.985 4.900 1.00 98.25 103 TYR A O 1
ATOM 814 N N . SER A 1 104 ? 7.806 -4.867 3.938 1.00 98.19 104 SER A N 1
ATOM 815 C CA . SER A 1 104 ? 8.506 -5.884 3.157 1.00 98.19 104 SER A CA 1
ATOM 816 C C . SER A 1 104 ? 8.041 -5.863 1.708 1.00 98.19 104 SER A C 1
ATOM 818 O O . SER A 1 104 ? 6.875 -5.586 1.425 1.00 98.19 104 SER A O 1
ATOM 820 N N . LEU A 1 105 ? 8.972 -6.132 0.797 1.00 97.94 105 LEU A N 1
ATOM 821 C CA . LEU A 1 105 ? 8.708 -6.276 -0.630 1.00 97.94 105 LEU A CA 1
ATOM 822 C C . LEU A 1 105 ? 8.947 -7.732 -1.005 1.00 97.94 105 LEU A C 1
ATOM 824 O O . LEU A 1 105 ? 9.980 -8.305 -0.652 1.00 97.94 105 LEU A O 1
ATOM 828 N N . ASP A 1 106 ? 7.988 -8.339 -1.690 1.00 97.31 106 ASP A N 1
ATOM 829 C CA . ASP A 1 106 ? 8.086 -9.737 -2.091 1.00 97.31 106 ASP A CA 1
ATOM 830 C C . ASP A 1 106 ? 9.188 -9.973 -3.147 1.00 97.31 106 ASP A C 1
ATOM 832 O O . ASP A 1 106 ? 9.886 -9.058 -3.594 1.00 97.31 106 ASP A O 1
ATOM 836 N N . SER A 1 107 ? 9.384 -11.233 -3.536 1.00 96.50 107 SER A N 1
ATOM 837 C CA . SER A 1 107 ? 10.399 -11.602 -4.528 1.00 96.50 107 SER A CA 1
ATOM 838 C C . SER A 1 107 ? 10.076 -11.115 -5.938 1.00 96.50 107 SER A C 1
ATOM 840 O O . SER A 1 107 ? 10.999 -10.911 -6.728 1.00 96.50 107 SER A O 1
ATOM 842 N N . SER A 1 108 ? 8.795 -10.935 -6.266 1.00 95.25 108 SER A N 1
ATOM 843 C CA . SER A 1 108 ? 8.363 -10.438 -7.577 1.00 95.25 108 SER A CA 1
ATOM 844 C C . SER A 1 108 ? 8.525 -8.923 -7.674 1.00 95.25 108 SER A C 1
ATOM 846 O O . SER A 1 108 ? 8.785 -8.404 -8.760 1.00 95.25 108 SER A O 1
ATOM 848 N N . GLY A 1 109 ? 8.480 -8.229 -6.535 1.00 95.00 109 GLY A N 1
ATOM 849 C CA . GLY A 1 109 ? 8.542 -6.777 -6.458 1.00 95.00 109 GLY A CA 1
ATOM 850 C C . GLY A 1 109 ? 7.184 -6.116 -6.655 1.00 95.00 109 GLY A C 1
ATOM 851 O O . GLY A 1 109 ? 7.136 -4.910 -6.841 1.00 95.00 109 GLY A O 1
ATOM 852 N N . ASP A 1 110 ? 6.087 -6.872 -6.627 1.00 95.44 110 ASP A N 1
ATOM 853 C CA . ASP A 1 110 ? 4.734 -6.387 -6.931 1.00 95.44 110 ASP A CA 1
ATOM 854 C C . ASP A 1 110 ? 3.851 -6.226 -5.683 1.00 95.44 110 ASP A C 1
ATOM 856 O O . ASP A 1 110 ? 2.776 -5.616 -5.725 1.00 95.44 110 ASP A O 1
ATOM 860 N N . THR A 1 111 ? 4.326 -6.738 -4.547 1.00 97.12 111 THR A N 1
ATOM 861 C CA . THR A 1 111 ? 3.569 -6.832 -3.306 1.00 97.12 111 THR A CA 1
ATOM 862 C C . THR A 1 111 ? 4.347 -6.178 -2.174 1.00 97.12 111 THR A C 1
ATOM 864 O O . THR A 1 111 ? 5.340 -6.724 -1.690 1.00 97.12 111 THR A O 1
ATOM 867 N N . ILE A 1 112 ? 3.858 -5.027 -1.706 1.00 97.88 112 ILE A N 1
ATOM 868 C CA . ILE A 1 112 ? 4.362 -4.382 -0.488 1.00 97.88 112 ILE A CA 1
ATOM 869 C C . ILE A 1 112 ? 3.481 -4.822 0.678 1.00 97.88 112 ILE A C 1
ATOM 871 O O . ILE A 1 112 ? 2.286 -4.531 0.691 1.00 97.88 112 ILE A O 1
ATOM 875 N N . THR A 1 113 ? 4.054 -5.481 1.679 1.00 98.00 113 THR A N 1
ATOM 876 C CA . THR A 1 113 ? 3.356 -5.776 2.938 1.00 98.00 113 THR A CA 1
ATOM 877 C C . THR A 1 113 ? 3.668 -4.688 3.954 1.00 98.00 113 THR A C 1
ATOM 879 O O . THR A 1 113 ? 4.832 -4.371 4.200 1.00 98.00 113 THR A O 1
ATOM 882 N N . VAL A 1 114 ? 2.624 -4.114 4.547 1.00 97.19 114 VAL A N 1
ATOM 883 C CA . VAL A 1 114 ? 2.718 -3.111 5.607 1.00 97.19 114 VAL A CA 1
ATOM 884 C C . VAL A 1 114 ? 2.651 -3.824 6.953 1.00 97.19 114 VAL A C 1
ATOM 886 O O . VAL A 1 114 ? 1.617 -4.357 7.356 1.00 97.19 114 VAL A O 1
ATOM 889 N N . ASN A 1 115 ? 3.773 -3.820 7.659 1.00 93.88 115 ASN A N 1
ATOM 890 C CA . ASN A 1 115 ? 3.941 -4.447 8.960 1.00 93.88 115 ASN A CA 1
ATOM 891 C C . ASN A 1 115 ? 3.495 -3.480 10.063 1.00 93.88 115 ASN A C 1
ATOM 893 O O . ASN A 1 115 ? 4.303 -2.744 10.636 1.00 93.88 115 ASN A O 1
ATOM 897 N N . THR A 1 116 ? 2.191 -3.473 10.336 1.00 89.38 116 THR A N 1
ATOM 898 C CA . THR A 1 116 ? 1.589 -2.839 11.519 1.00 89.38 116 THR A CA 1
ATOM 899 C C . THR A 1 116 ? 1.620 -3.783 12.719 1.00 89.38 116 THR A C 1
ATOM 901 O O . THR A 1 116 ? 1.641 -5.010 12.558 1.00 89.38 116 THR A O 1
ATOM 904 N N . VAL A 1 117 ? 1.625 -3.206 13.926 1.00 87.50 117 VAL A N 1
ATOM 905 C CA . VAL A 1 117 ? 1.504 -3.971 15.178 1.00 87.50 117 VAL A CA 1
ATOM 906 C C . VAL A 1 117 ? 0.102 -4.558 15.284 1.00 87.50 117 VAL A C 1
ATOM 908 O O . VAL A 1 117 ? -0.044 -5.727 15.616 1.00 87.50 117 VAL A O 1
ATOM 911 N N . GLU A 1 118 ? -0.902 -3.752 14.954 1.00 89.25 118 GLU A N 1
ATOM 912 C CA . GLU A 1 118 ? -2.305 -4.137 14.948 1.00 89.25 118 GLU A CA 1
ATOM 913 C C . GLU A 1 118 ? -2.655 -4.948 13.696 1.00 89.25 118 GLU A C 1
ATOM 915 O O . GLU A 1 118 ? -2.104 -4.710 12.611 1.00 89.25 118 GLU A O 1
ATOM 920 N N . ASP A 1 119 ? -3.598 -5.874 13.848 1.00 91.38 119 ASP A N 1
ATOM 921 C CA . ASP A 1 119 ? -4.094 -6.706 12.758 1.00 91.38 119 ASP A CA 1
ATOM 922 C C . ASP A 1 119 ? -5.096 -5.934 11.905 1.00 91.38 119 ASP A C 1
ATOM 924 O O . ASP A 1 119 ? -5.936 -5.187 12.406 1.00 91.38 119 ASP A O 1
ATOM 928 N N . VAL A 1 120 ? -4.998 -6.095 10.589 1.00 92.12 120 VAL A N 1
ATOM 929 C CA . VAL A 1 120 ? -5.862 -5.438 9.610 1.00 92.12 120 VAL A CA 1
ATOM 930 C C . VAL A 1 120 ? -7.051 -6.342 9.329 1.00 92.12 120 VAL A C 1
ATOM 932 O O . VAL A 1 120 ? -6.905 -7.411 8.747 1.00 92.12 120 VAL A O 1
ATOM 935 N N . VAL A 1 121 ? -8.242 -5.880 9.705 1.00 92.62 121 VAL A N 1
ATOM 936 C CA . VAL A 1 121 ? -9.485 -6.672 9.664 1.00 92.62 121 VAL A CA 1
ATOM 937 C C . VAL A 1 121 ? -10.433 -6.250 8.542 1.00 92.62 121 VAL A C 1
ATOM 939 O O . VAL A 1 121 ? -11.413 -6.933 8.253 1.00 92.62 121 VAL A O 1
ATOM 942 N N . GLY A 1 122 ? -10.164 -5.121 7.883 1.00 92.00 122 GLY A N 1
ATOM 943 C CA . GLY A 1 122 ? -10.992 -4.641 6.780 1.00 92.00 122 GLY A CA 1
ATOM 944 C C . GLY A 1 122 ? -10.318 -3.550 5.960 1.00 92.00 122 GLY A C 1
ATOM 945 O O . GLY A 1 122 ? -9.497 -2.795 6.469 1.00 92.00 122 GLY A O 1
ATOM 946 N N . ILE A 1 123 ? -10.691 -3.439 4.686 1.00 94.94 123 ILE A N 1
ATOM 947 C CA . ILE A 1 123 ? -10.273 -2.347 3.800 1.00 94.94 123 ILE A CA 1
ATOM 948 C C . ILE A 1 123 ? -11.525 -1.615 3.333 1.00 94.94 123 ILE A C 1
ATOM 950 O O . ILE A 1 123 ? -12.469 -2.239 2.856 1.00 94.94 123 ILE A O 1
ATOM 954 N N . LEU A 1 124 ? -11.522 -0.291 3.468 1.00 93.31 124 LEU A N 1
ATOM 955 C CA . LEU A 1 124 ? -12.633 0.569 3.066 1.00 93.31 124 LEU A CA 1
ATOM 956 C C . LEU A 1 124 ? -12.391 1.187 1.688 1.00 93.31 124 LEU A C 1
ATOM 958 O O . LEU A 1 124 ? -13.311 1.267 0.878 1.00 93.31 124 LEU A O 1
ATOM 962 N N . SER A 1 125 ? -11.163 1.628 1.407 1.00 93.25 125 SER A N 1
ATOM 963 C CA . SER A 1 125 ? -10.818 2.199 0.105 1.00 93.25 125 SER A CA 1
ATOM 964 C C . SER A 1 125 ? -9.316 2.186 -0.160 1.00 93.25 125 SER A C 1
ATOM 966 O O . SER A 1 125 ? -8.502 2.182 0.762 1.00 93.25 125 SER A O 1
ATOM 968 N N . GLY A 1 126 ? -8.956 2.217 -1.442 1.00 92.88 126 GLY A N 1
ATOM 969 C CA . GLY A 1 126 ? -7.598 2.438 -1.921 1.00 92.88 126 GLY A CA 1
ATOM 970 C C . GLY A 1 126 ? -7.617 3.350 -3.140 1.00 92.88 126 GLY A C 1
ATOM 971 O O . GLY A 1 126 ? -8.510 3.254 -3.980 1.00 92.88 126 GLY A O 1
ATOM 972 N N . SER A 1 127 ? -6.641 4.240 -3.241 1.00 92.06 127 SER A N 1
ATOM 973 C CA . SER A 1 127 ? -6.466 5.126 -4.391 1.00 92.06 127 SER A CA 1
ATOM 974 C C . SER A 1 127 ? -4.992 5.442 -4.583 1.00 92.06 127 SER A C 1
ATOM 976 O O . SER A 1 127 ? -4.214 5.393 -3.631 1.00 92.06 127 SER A O 1
ATOM 978 N N . ILE A 1 128 ? -4.617 5.780 -5.809 1.00 90.25 128 ILE A N 1
ATOM 979 C CA . ILE A 1 128 ? -3.277 6.256 -6.129 1.00 90.25 128 ILE A CA 1
ATOM 980 C C . ILE A 1 128 ? -3.364 7.618 -6.797 1.00 90.25 128 ILE A C 1
ATOM 982 O O . ILE A 1 128 ? -4.270 7.869 -7.591 1.00 90.25 128 ILE A O 1
ATOM 986 N N . ASN A 1 129 ? -2.389 8.466 -6.501 1.00 85.94 129 ASN A N 1
ATOM 987 C CA . ASN A 1 129 ? -2.062 9.632 -7.303 1.00 85.94 129 ASN A CA 1
ATOM 988 C C . ASN A 1 129 ? -0.653 9.423 -7.838 1.00 85.94 129 ASN A C 1
ATOM 990 O O . ASN A 1 129 ? 0.284 9.235 -7.064 1.00 85.94 129 ASN A O 1
ATOM 994 N N . ILE A 1 130 ? -0.513 9.433 -9.156 1.00 77.38 130 ILE A N 1
ATOM 995 C CA . ILE A 1 130 ? 0.776 9.264 -9.819 1.00 77.38 130 ILE A CA 1
ATOM 996 C C . ILE A 1 130 ? 1.207 10.641 -10.298 1.00 77.38 130 ILE A C 1
ATOM 998 O O . ILE A 1 130 ? 0.436 11.339 -10.960 1.00 77.38 130 ILE A O 1
ATOM 1002 N N . HIS A 1 131 ? 2.405 11.055 -9.911 1.00 63.12 131 HIS A N 1
ATOM 1003 C CA . HIS A 1 131 ? 2.979 12.336 -10.281 1.00 63.12 131 HIS A CA 1
ATOM 1004 C C . HIS A 1 131 ? 4.262 12.082 -11.045 1.00 63.12 131 HIS A C 1
ATOM 1006 O O . HIS A 1 131 ? 5.252 11.711 -10.425 1.00 63.12 131 HIS A O 1
ATOM 1012 N N . ASP A 1 132 ? 4.191 12.366 -12.343 1.00 57.16 132 ASP A N 1
ATOM 1013 C CA . ASP A 1 132 ? 5.236 12.101 -13.326 1.00 57.16 132 ASP A CA 1
ATOM 1014 C C . ASP A 1 132 ? 5.588 10.608 -13.386 1.00 57.16 132 ASP A C 1
ATOM 1016 O O . ASP A 1 132 ? 5.998 9.990 -12.416 1.00 57.16 132 ASP A O 1
ATOM 1020 N N . LEU A 1 133 ? 5.278 10.009 -14.523 1.00 59.09 133 LEU A N 1
ATOM 1021 C CA . LEU A 1 133 ? 5.890 8.771 -14.974 1.00 59.09 133 LEU A CA 1
ATOM 1022 C C . LEU A 1 133 ? 6.691 9.296 -16.144 1.00 59.09 133 LEU A C 1
ATOM 1024 O O . LEU A 1 133 ? 6.081 9.582 -17.181 1.00 59.09 133 LEU A O 1
ATOM 1028 N N . ASN A 1 134 ? 7.973 9.586 -15.980 1.00 50.34 134 ASN A N 1
ATOM 1029 C CA . ASN A 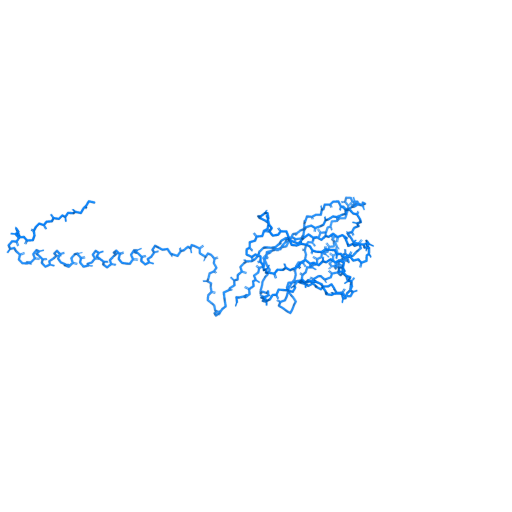1 134 ? 8.772 10.061 -17.099 1.00 50.34 134 ASN A CA 1
ATOM 1030 C C . ASN A 1 134 ? 8.673 8.991 -18.197 1.00 50.34 134 ASN A C 1
ATOM 1032 O O . ASN A 1 134 ? 9.212 7.902 -18.044 1.00 50.34 134 ASN A O 1
ATOM 1036 N N . ASN A 1 135 ? 7.940 9.306 -19.282 1.00 48.59 135 ASN A N 1
ATOM 1037 C CA . ASN A 1 135 ? 7.481 8.416 -20.368 1.00 48.59 135 ASN A CA 1
ATOM 1038 C C . ASN A 1 135 ? 6.037 7.839 -20.279 1.00 48.59 135 ASN A C 1
ATOM 1040 O O . ASN A 1 135 ? 5.689 6.934 -21.043 1.00 48.59 135 ASN A O 1
ATOM 1044 N N . SER A 1 136 ? 5.148 8.396 -19.444 1.00 51.31 136 SER A N 1
ATOM 1045 C CA . SER A 1 136 ? 3.710 8.081 -19.425 1.00 51.31 136 SER A CA 1
ATOM 1046 C C . SER A 1 136 ? 3.090 8.423 -20.775 1.00 51.31 136 SER A C 1
ATOM 1048 O O . SER A 1 136 ? 2.658 9.549 -21.048 1.00 51.31 136 SER A O 1
ATOM 1050 N N . SER A 1 137 ? 2.974 7.414 -21.632 1.00 54.38 137 SER A N 1
ATOM 1051 C CA . SER A 1 137 ? 1.958 7.450 -22.669 1.00 54.38 137 SER A CA 1
ATOM 1052 C C . SER A 1 137 ? 0.603 7.655 -21.982 1.00 54.38 137 SER A C 1
ATOM 1054 O O . SER A 1 137 ? 0.337 7.068 -20.934 1.00 54.38 137 SER A O 1
ATOM 1056 N N . VAL A 1 138 ? -0.306 8.406 -22.601 1.00 54.12 138 VAL A N 1
ATOM 1057 C CA . VAL A 1 138 ? -1.710 8.544 -22.155 1.00 54.12 138 VAL A CA 1
ATOM 1058 C C . VAL A 1 138 ? -2.470 7.204 -22.016 1.00 54.12 138 VAL A C 1
ATOM 1060 O O . VAL A 1 138 ? -3.658 7.195 -21.699 1.00 54.12 138 VAL A O 1
ATOM 1063 N N . THR A 1 139 ? -1.816 6.067 -22.279 1.00 57.25 139 THR A N 1
ATOM 1064 C CA . THR A 1 139 ? -2.366 4.712 -22.175 1.00 57.25 139 THR A CA 1
ATOM 1065 C C . THR A 1 139 ? -1.964 3.972 -20.898 1.00 57.25 139 THR A C 1
ATOM 1067 O O . THR A 1 139 ? -2.584 2.959 -20.566 1.00 57.25 139 THR A O 1
ATOM 1070 N N . GLU A 1 140 ? -0.970 4.458 -20.150 1.00 70.81 140 GLU A N 1
ATOM 1071 C CA . GLU A 1 140 ? -0.544 3.820 -18.906 1.00 70.81 140 GLU A CA 1
ATOM 1072 C C . GLU A 1 140 ? -1.391 4.316 -17.738 1.00 70.81 140 GLU A C 1
ATOM 1074 O O . GLU A 1 140 ? -1.186 5.392 -17.188 1.00 70.81 140 GLU A O 1
ATOM 1079 N N . MET A 1 141 ? -2.398 3.527 -17.374 1.00 78.75 141 MET A N 1
ATOM 1080 C CA . MET A 1 141 ? -3.266 3.825 -16.242 1.00 78.75 141 MET A CA 1
ATOM 1081 C C . MET A 1 141 ? -3.185 2.699 -15.229 1.00 78.75 141 MET A C 1
ATOM 1083 O O . MET A 1 141 ? -3.395 1.541 -15.585 1.00 78.75 141 MET A O 1
ATOM 1087 N N . TYR A 1 142 ? -2.940 3.046 -13.971 1.00 86.31 142 TYR A N 1
ATOM 1088 C CA . TYR A 1 142 ? -2.853 2.090 -12.874 1.00 86.31 142 TYR A CA 1
ATOM 1089 C C . TYR A 1 142 ? -4.023 2.273 -11.908 1.00 86.31 142 TYR A C 1
ATOM 1091 O O . TYR A 1 142 ? -4.706 3.299 -11.897 1.00 86.31 142 TYR A O 1
ATOM 1099 N N . THR A 1 143 ? -4.300 1.253 -11.107 1.00 88.75 143 THR A N 1
ATOM 1100 C CA . THR A 1 143 ? -5.339 1.288 -10.075 1.00 88.75 143 THR A CA 1
ATOM 1101 C C . THR A 1 143 ? -4.808 0.658 -8.799 1.00 88.75 143 THR A C 1
ATOM 1103 O O . THR A 1 143 ? -4.117 -0.359 -8.845 1.00 88.75 143 THR A O 1
ATOM 1106 N N . ALA A 1 144 ? -5.129 1.284 -7.667 1.00 92.56 144 ALA A N 1
ATOM 1107 C CA . ALA A 1 144 ? -4.840 0.757 -6.342 1.00 92.56 144 ALA A CA 1
ATOM 1108 C C . ALA A 1 144 ? -5.580 -0.567 -6.128 1.00 92.56 144 ALA A C 1
ATOM 1110 O O . ALA A 1 144 ? -6.783 -0.652 -6.379 1.00 92.56 144 ALA A O 1
ATOM 1111 N N . PHE A 1 145 ? -4.885 -1.574 -5.617 1.00 93.31 145 PHE A N 1
ATOM 1112 C CA . PHE A 1 145 ? -5.470 -2.870 -5.303 1.00 93.31 145 PHE A CA 1
ATOM 1113 C C . PHE A 1 145 ? -5.023 -3.338 -3.911 1.00 93.31 145 PHE A C 1
ATOM 1115 O O . PHE A 1 145 ? -4.211 -4.257 -3.787 1.00 93.31 145 PHE A O 1
ATOM 1122 N N . PRO A 1 146 ? -5.499 -2.674 -2.840 1.00 94.62 146 PRO A N 1
ATOM 1123 C CA . PRO A 1 146 ? -5.137 -3.053 -1.483 1.00 94.62 146 PRO A CA 1
ATOM 1124 C C . PRO A 1 146 ? -5.787 -4.396 -1.121 1.00 94.62 146 PRO A C 1
ATOM 1126 O O . PRO A 1 146 ? -6.936 -4.657 -1.481 1.00 94.62 146 PRO A O 1
ATOM 1129 N N . GLN A 1 147 ? -5.065 -5.243 -0.393 1.00 95.38 147 GLN A N 1
ATOM 1130 C CA . GLN A 1 147 ? -5.540 -6.550 0.064 1.00 95.38 147 GLN A CA 1
ATOM 1131 C C . GLN A 1 147 ? -5.176 -6.782 1.531 1.00 95.38 147 GLN A C 1
ATOM 1133 O O . GLN A 1 147 ? -4.304 -6.107 2.074 1.00 95.38 147 GLN A O 1
ATOM 1138 N N . ILE A 1 148 ? -5.841 -7.749 2.160 1.00 95.06 148 ILE A N 1
ATOM 1139 C CA . ILE A 1 148 ? -5.460 -8.270 3.474 1.00 95.06 148 ILE A CA 1
ATOM 1140 C C . ILE A 1 148 ? -4.892 -9.664 3.249 1.00 95.06 148 ILE A C 1
ATOM 1142 O O . ILE A 1 148 ? -5.554 -10.509 2.643 1.00 95.06 148 ILE A O 1
ATOM 1146 N N . VAL A 1 149 ? -3.666 -9.896 3.707 1.00 94.00 149 VAL A N 1
ATOM 1147 C CA . VAL A 1 149 ? -3.021 -11.211 3.664 1.00 94.00 149 VAL A CA 1
ATOM 1148 C C . VAL A 1 149 ? -2.423 -11.470 5.033 1.00 94.00 149 VAL A C 1
ATOM 1150 O O . VAL A 1 149 ? -1.603 -10.679 5.493 1.00 94.00 149 VAL A O 1
ATOM 1153 N N . SER A 1 150 ? -2.837 -12.564 5.676 1.00 92.94 150 SER A N 1
ATOM 1154 C CA . SER A 1 150 ? -2.376 -12.936 7.022 1.00 92.94 150 SER A CA 1
ATOM 1155 C C . SER A 1 150 ? -2.462 -11.766 8.009 1.00 92.94 150 SER A C 1
ATOM 1157 O O . SER A 1 150 ? -1.473 -11.412 8.645 1.00 92.94 150 SER A O 1
ATOM 1159 N N . ASP A 1 151 ? -3.624 -11.108 8.036 1.00 92.12 151 ASP A N 1
ATOM 1160 C CA . ASP A 1 151 ? -3.930 -9.977 8.921 1.00 92.12 151 ASP A CA 1
ATOM 1161 C C . ASP A 1 151 ? -3.039 -8.736 8.725 1.00 92.12 151 ASP A C 1
ATOM 1163 O O . ASP A 1 151 ? -3.040 -7.808 9.534 1.00 92.12 151 ASP A O 1
ATOM 1167 N N . LYS A 1 152 ? -2.294 -8.670 7.615 1.00 95.06 152 LYS A N 1
ATOM 1168 C CA . LYS A 1 152 ? -1.503 -7.501 7.218 1.00 95.06 152 LYS A CA 1
ATOM 1169 C C . LYS A 1 152 ? -2.098 -6.823 6.000 1.00 95.06 152 LYS A C 1
ATOM 1171 O O . LYS A 1 152 ? -2.612 -7.462 5.080 1.00 95.06 152 LYS A O 1
ATOM 1176 N N . LEU A 1 153 ? -1.984 -5.499 5.987 1.00 96.69 153 LEU A N 1
ATOM 1177 C CA . LEU A 1 153 ? -2.296 -4.694 4.818 1.00 96.69 153 LEU A CA 1
ATOM 1178 C C . LEU A 1 153 ? -1.229 -4.939 3.753 1.00 96.69 153 LEU A C 1
ATOM 1180 O O . LEU A 1 153 ? -0.035 -4.788 3.995 1.00 96.69 153 LEU A O 1
ATOM 1184 N N . VAL A 1 154 ? -1.684 -5.256 2.553 1.00 97.31 154 VAL A N 1
ATOM 1185 C CA . VAL A 1 154 ? -0.854 -5.447 1.376 1.00 97.31 154 VAL A CA 1
ATOM 1186 C C . VAL A 1 154 ? -1.233 -4.412 0.326 1.00 97.31 154 VAL A C 1
ATOM 1188 O O . VAL A 1 154 ? -2.411 -4.230 0.013 1.00 97.31 154 VAL A O 1
ATOM 1191 N N . LEU A 1 155 ? -0.232 -3.734 -0.230 1.00 96.56 155 LEU A N 1
ATOM 1192 C CA . LEU A 1 155 ? -0.384 -2.754 -1.298 1.00 96.56 155 LEU A CA 1
ATOM 1193 C C . LEU A 1 155 ? 0.060 -3.378 -2.617 1.00 96.56 155 LEU A C 1
ATOM 1195 O O . LEU A 1 155 ? 1.170 -3.904 -2.732 1.00 96.56 155 LEU A O 1
ATOM 1199 N N . LYS A 1 156 ? -0.810 -3.277 -3.619 1.00 95.19 156 LYS A N 1
ATOM 1200 C CA . LYS A 1 156 ? -0.534 -3.655 -5.004 1.00 95.19 156 LYS A CA 1
ATOM 1201 C C . LYS A 1 156 ? -1.103 -2.597 -5.926 1.00 95.19 156 LYS A C 1
ATOM 1203 O O . LYS A 1 156 ? -2.069 -1.911 -5.584 1.00 95.19 156 LYS A O 1
ATOM 1208 N N . ILE A 1 157 ? -0.548 -2.519 -7.120 1.00 92.00 157 ILE A N 1
ATOM 1209 C CA . ILE A 1 157 ? -1.153 -1.802 -8.235 1.00 92.00 157 ILE A CA 1
ATOM 1210 C C . ILE A 1 157 ? -1.331 -2.753 -9.403 1.00 92.00 157 ILE A C 1
ATOM 1212 O O . ILE A 1 157 ? -0.537 -3.668 -9.610 1.00 92.00 157 ILE A O 1
ATOM 1216 N N . VAL A 1 158 ? -2.384 -2.516 -10.171 1.00 90.25 158 VAL A N 1
ATOM 1217 C CA . VAL A 1 158 ? -2.652 -3.233 -11.417 1.00 90.25 158 VAL A CA 1
ATOM 1218 C C . VAL A 1 158 ? -2.764 -2.234 -12.556 1.00 90.25 158 VAL A C 1
ATOM 1220 O O . VAL A 1 158 ? -3.258 -1.117 -12.370 1.00 90.25 158 VAL A O 1
ATOM 1223 N N . LYS A 1 159 ? -2.310 -2.626 -13.746 1.00 86.62 159 LYS A N 1
ATOM 1224 C CA . LYS A 1 159 ? -2.478 -1.830 -14.966 1.00 86.62 159 LYS A CA 1
ATOM 1225 C C . LYS A 1 159 ? -3.892 -2.021 -15.515 1.00 86.62 159 LYS A C 1
ATOM 1227 O O . LYS A 1 159 ? -4.408 -3.135 -15.537 1.00 86.62 159 LYS A O 1
ATOM 1232 N N . ARG A 1 160 ? -4.522 -0.952 -15.999 1.00 81.44 160 ARG A N 1
ATOM 1233 C CA . ARG A 1 160 ? -5.849 -0.984 -16.630 1.00 81.44 160 ARG A CA 1
ATOM 1234 C C . ARG A 1 160 ? -5.914 -2.083 -17.694 1.00 81.44 160 ARG A C 1
ATOM 1236 O O . ARG A 1 160 ? -5.066 -2.151 -18.576 1.00 81.44 160 ARG A O 1
ATOM 1243 N N . GLY A 1 161 ? -6.966 -2.900 -17.633 1.00 80.12 161 GLY A N 1
ATOM 1244 C CA . GLY A 1 161 ? -7.179 -4.012 -18.565 1.00 80.12 161 GLY A CA 1
ATOM 1245 C C . GLY A 1 161 ? -6.408 -5.288 -18.211 1.00 80.12 161 GLY A C 1
ATOM 1246 O O . GLY A 1 161 ? -6.611 -6.304 -18.865 1.00 80.12 161 GLY A O 1
ATOM 1247 N N . SER A 1 162 ? -5.581 -5.259 -17.163 1.00 85.12 162 SER A N 1
ATOM 1248 C CA . SER A 1 162 ? -4.921 -6.423 -16.577 1.00 85.12 162 SER A CA 1
ATOM 1249 C C . SER A 1 162 ? -5.302 -6.562 -15.103 1.00 85.12 162 SER A C 1
ATOM 1251 O O . SER A 1 162 ? -5.560 -5.578 -14.414 1.00 85.12 162 SER A O 1
ATOM 1253 N N . ILE A 1 163 ? -5.325 -7.799 -14.614 1.00 84.31 163 ILE A N 1
ATOM 1254 C CA . ILE A 1 163 ? -5.422 -8.107 -13.178 1.00 84.31 163 ILE A CA 1
ATOM 1255 C C . ILE A 1 163 ? -4.064 -8.491 -12.582 1.00 84.31 163 ILE A C 1
ATOM 1257 O O . ILE A 1 163 ? -3.966 -8.711 -11.378 1.00 84.31 163 ILE A O 1
ATOM 1261 N N . ALA A 1 164 ? -3.029 -8.608 -13.421 1.00 88.44 164 ALA A N 1
ATOM 1262 C CA . ALA A 1 164 ? -1.686 -8.914 -12.965 1.00 88.44 164 ALA A CA 1
ATOM 1263 C C . ALA A 1 164 ? -1.127 -7.712 -12.182 1.00 88.44 164 ALA A C 1
ATOM 1265 O O . ALA A 1 164 ? -1.174 -6.587 -12.702 1.00 88.44 164 ALA A O 1
ATOM 1266 N N . PRO A 1 165 ? -0.617 -7.935 -10.958 1.00 89.50 165 PRO A N 1
ATOM 1267 C CA . PRO A 1 165 ? 0.135 -6.930 -10.228 1.00 89.50 165 PRO A CA 1
ATOM 1268 C C . PRO A 1 165 ? 1.360 -6.470 -11.016 1.00 89.50 165 PRO A C 1
ATOM 1270 O O . PRO A 1 165 ? 1.865 -7.179 -11.889 1.00 89.50 165 PRO A O 1
ATOM 1273 N N . VAL A 1 166 ? 1.815 -5.262 -10.710 1.00 89.88 166 VAL A N 1
ATOM 1274 C CA . VAL A 1 166 ? 2.940 -4.633 -11.396 1.00 89.88 166 VAL A CA 1
ATOM 1275 C C . VAL A 1 166 ? 4.105 -4.460 -10.434 1.00 89.88 166 VAL A C 1
ATOM 1277 O O . VAL A 1 166 ? 3.908 -4.125 -9.269 1.00 89.88 166 VAL A O 1
ATOM 1280 N N . ASP A 1 167 ? 5.314 -4.684 -10.940 1.00 91.88 167 ASP A N 1
ATOM 1281 C CA . ASP A 1 167 ? 6.552 -4.554 -10.185 1.00 91.88 167 ASP A CA 1
ATOM 1282 C C . ASP A 1 167 ? 6.860 -3.083 -9.868 1.00 91.88 167 ASP A C 1
ATOM 1284 O O . ASP A 1 167 ? 7.222 -2.295 -10.749 1.00 91.88 167 ASP A O 1
ATOM 1288 N N . TRP A 1 168 ? 6.748 -2.740 -8.583 1.00 90.50 168 TRP A N 1
ATOM 1289 C CA . TRP A 1 168 ? 6.992 -1.416 -8.016 1.00 90.50 168 TRP A CA 1
ATOM 1290 C C . TRP A 1 168 ? 8.380 -0.879 -8.342 1.00 90.50 168 TRP A C 1
ATOM 1292 O O . TRP A 1 168 ? 8.542 0.328 -8.493 1.00 90.50 168 TRP A O 1
ATOM 1302 N N . THR A 1 169 ? 9.373 -1.765 -8.453 1.00 89.69 169 THR A N 1
ATOM 1303 C CA . THR A 1 169 ? 10.759 -1.353 -8.696 1.00 89.69 169 THR A CA 1
ATOM 1304 C C . THR A 1 169 ? 10.964 -0.831 -10.109 1.00 89.69 169 THR A C 1
ATOM 1306 O O . THR A 1 169 ? 11.857 -0.024 -10.304 1.00 89.69 169 THR A O 1
ATOM 1309 N N . THR A 1 170 ? 10.128 -1.250 -11.063 1.00 86.00 170 THR A N 1
ATOM 1310 C CA . THR A 1 170 ? 10.284 -0.952 -12.500 1.00 86.00 170 THR A CA 1
ATOM 1311 C C . THR A 1 170 ? 9.333 0.112 -13.033 1.00 86.00 170 THR A C 1
ATOM 1313 O O . THR A 1 170 ? 9.489 0.555 -14.162 1.00 86.00 170 THR A O 1
ATOM 1316 N N . ILE A 1 171 ? 8.311 0.478 -12.259 1.00 82.50 171 ILE A N 1
ATOM 1317 C CA . ILE A 1 171 ? 7.288 1.448 -12.684 1.00 82.50 171 ILE A CA 1
ATOM 1318 C C . ILE A 1 171 ? 7.434 2.815 -12.045 1.00 82.50 171 ILE A C 1
ATOM 1320 O O . ILE A 1 171 ? 6.616 3.688 -12.301 1.00 82.50 171 ILE A O 1
ATOM 1324 N N . ILE A 1 172 ? 8.418 2.986 -11.174 1.00 80.12 172 ILE A N 1
ATOM 1325 C CA . ILE A 1 172 ? 8.738 4.271 -10.575 1.00 80.12 172 ILE A CA 1
ATOM 1326 C C . ILE A 1 172 ? 10.172 4.562 -11.003 1.00 80.12 172 ILE A C 1
ATOM 1328 O O . ILE A 1 172 ? 11.116 4.001 -10.439 1.00 80.12 172 ILE A O 1
ATOM 1332 N N . ASP A 1 173 ? 10.318 5.371 -12.049 1.00 77.19 173 ASP A N 1
ATOM 1333 C CA . ASP A 1 173 ? 11.609 5.771 -12.601 1.00 77.19 173 ASP A CA 1
ATOM 1334 C C . ASP A 1 173 ? 12.164 6.999 -11.875 1.00 77.19 173 ASP A C 1
ATOM 1336 O O . ASP A 1 173 ? 11.507 7.618 -11.039 1.00 77.19 173 ASP A O 1
ATOM 1340 N N . ALA A 1 174 ? 13.422 7.342 -12.164 1.00 76.69 174 ALA A N 1
ATOM 1341 C CA . ALA A 1 174 ? 14.050 8.530 -11.598 1.00 76.69 174 ALA A CA 1
ATOM 1342 C C . ALA A 1 174 ? 13.157 9.776 -11.785 1.00 76.69 174 ALA A C 1
ATOM 1344 O O . ALA A 1 174 ? 12.661 10.033 -12.879 1.00 76.69 174 ALA A O 1
ATOM 1345 N N . ASP A 1 175 ? 12.996 10.536 -10.699 1.00 76.81 175 ASP A N 1
ATOM 1346 C CA . ASP A 1 175 ? 12.130 11.719 -10.564 1.00 76.81 175 ASP A CA 1
ATOM 1347 C C . ASP A 1 175 ? 10.611 11.457 -10.471 1.00 76.81 175 ASP A C 1
ATOM 1349 O O . ASP A 1 175 ? 9.857 12.386 -10.162 1.00 76.81 175 ASP A O 1
ATOM 1353 N N . ASP A 1 176 ? 10.163 10.206 -10.599 1.00 80.19 176 ASP A N 1
ATOM 1354 C CA . ASP A 1 176 ? 8.758 9.840 -10.413 1.00 80.19 176 ASP A CA 1
ATOM 1355 C C . ASP A 1 176 ? 8.376 9.769 -8.928 1.00 80.19 176 ASP A C 1
ATOM 1357 O O . ASP A 1 176 ? 9.179 9.456 -8.036 1.00 80.19 176 ASP A O 1
ATOM 1361 N N . ARG A 1 177 ? 7.091 9.998 -8.636 1.00 84.94 177 ARG A N 1
ATOM 1362 C CA . ARG A 1 177 ? 6.523 9.692 -7.315 1.00 84.94 177 ARG A CA 1
ATOM 1363 C C . ARG A 1 177 ? 5.085 9.194 -7.407 1.00 84.94 177 ARG A C 1
ATOM 1365 O O . ARG A 1 177 ? 4.251 9.737 -8.134 1.00 84.94 177 ARG A O 1
ATOM 1372 N N . LEU A 1 178 ? 4.757 8.221 -6.564 1.00 89.56 178 LEU A N 1
ATOM 1373 C CA . LEU A 1 178 ? 3.414 7.667 -6.435 1.00 89.56 178 LEU A CA 1
ATOM 1374 C C . LEU A 1 178 ? 2.931 7.798 -4.992 1.00 89.56 178 LEU A C 1
ATOM 1376 O O . LEU A 1 178 ? 3.551 7.292 -4.062 1.00 89.56 178 LEU A O 1
ATOM 1380 N N . ASP A 1 179 ? 1.791 8.455 -4.802 1.00 91.69 179 ASP A N 1
ATOM 1381 C CA . ASP A 1 179 ? 1.118 8.545 -3.510 1.00 91.69 179 ASP A CA 1
ATOM 1382 C C . ASP A 1 179 ? -0.018 7.511 -3.458 1.00 91.69 179 ASP A C 1
ATOM 1384 O O . ASP A 1 179 ? -1.042 7.663 -4.124 1.00 91.69 179 ASP A O 1
ATOM 1388 N N . TYR A 1 180 ? 0.147 6.463 -2.653 1.00 93.56 180 TYR A N 1
ATOM 1389 C CA . TYR A 1 180 ? -0.847 5.425 -2.399 1.00 93.56 180 TYR A CA 1
ATOM 1390 C C . TYR A 1 180 ? -1.608 5.740 -1.116 1.00 93.56 180 TYR A C 1
ATOM 1392 O O . TYR A 1 180 ? -1.055 5.689 -0.019 1.00 93.56 180 TYR A O 1
ATOM 1400 N N . GLN A 1 181 ? -2.892 6.050 -1.230 1.00 93.50 181 GLN A N 1
ATOM 1401 C CA . GLN A 1 181 ? -3.756 6.295 -0.084 1.00 93.50 181 GLN A CA 1
ATOM 1402 C C . GLN A 1 181 ? -4.678 5.106 0.154 1.00 93.50 181 GLN A C 1
ATOM 1404 O O . GLN A 1 181 ? -5.320 4.616 -0.774 1.00 93.50 181 GLN A O 1
ATOM 1409 N N . VAL A 1 182 ? -4.782 4.677 1.408 1.00 94.88 182 VAL A N 1
ATOM 1410 C CA . VAL A 1 182 ? -5.658 3.580 1.824 1.00 94.88 182 VAL A CA 1
ATOM 1411 C C . VAL A 1 182 ? -6.373 3.932 3.118 1.00 94.88 182 VAL A C 1
ATOM 1413 O O . VAL A 1 182 ? -5.782 4.513 4.032 1.00 94.88 182 VAL A O 1
ATOM 1416 N N . VAL A 1 183 ? -7.647 3.559 3.183 1.00 93.81 183 VAL A N 1
ATOM 1417 C CA . VAL A 1 183 ? -8.461 3.605 4.396 1.00 93.81 183 VAL A CA 1
ATOM 1418 C C . VAL A 1 183 ? -8.816 2.172 4.773 1.00 93.81 183 VAL A C 1
ATOM 1420 O O . VAL A 1 183 ? -9.330 1.419 3.944 1.00 93.81 183 VAL A O 1
ATOM 1423 N N . PHE A 1 184 ? -8.524 1.782 6.007 1.00 93.56 184 PHE A N 1
ATOM 1424 C CA . PHE A 1 184 ? -8.646 0.409 6.490 1.00 93.56 184 PHE A CA 1
ATOM 1425 C C . PHE A 1 184 ? -9.038 0.372 7.968 1.00 93.56 184 PHE A C 1
ATOM 1427 O O . PHE A 1 184 ? -9.041 1.393 8.654 1.00 93.56 184 PHE A O 1
ATOM 1434 N N . LEU A 1 185 ? -9.412 -0.811 8.438 1.00 92.69 185 LEU A N 1
ATOM 1435 C CA . LEU A 1 185 ? -9.794 -1.100 9.813 1.00 92.69 185 LEU A CA 1
ATOM 1436 C C . LEU A 1 185 ? -8.724 -1.983 10.447 1.00 92.69 185 LEU A C 1
ATOM 1438 O O . LEU A 1 185 ? -8.284 -2.948 9.818 1.00 92.69 185 LEU A O 1
ATOM 1442 N N . THR A 1 186 ? -8.354 -1.693 11.691 1.00 91.50 186 THR A N 1
ATOM 1443 C CA . THR A 1 186 ? -7.560 -2.616 12.513 1.00 91.50 186 THR A CA 1
ATOM 1444 C C . THR A 1 186 ? -8.354 -3.106 13.712 1.00 91.50 186 THR A C 1
ATOM 1446 O O . THR A 1 186 ? -9.216 -2.368 14.194 1.00 91.50 186 THR A O 1
ATOM 1449 N N . SER A 1 187 ? -8.040 -4.293 14.227 1.00 85.88 187 SER A N 1
ATOM 1450 C CA . SER A 1 187 ? -8.425 -4.657 15.596 1.00 85.88 187 SER A CA 1
ATOM 1451 C C . SER A 1 187 ? -7.676 -3.765 16.604 1.00 85.88 187 SER A C 1
ATOM 1453 O O . SER A 1 187 ? -6.653 -3.152 16.265 1.00 85.88 187 SER A O 1
ATOM 1455 N N . SER A 1 188 ? -8.250 -3.585 17.799 1.00 66.06 188 SER A N 1
ATOM 1456 C CA . SER A 1 188 ? -7.665 -2.808 18.908 1.00 66.06 188 SER A CA 1
ATOM 1457 C C . SER A 1 188 ? -6.796 -3.661 19.810 1.00 66.06 188 SER A C 1
ATOM 1459 O O . SER A 1 188 ? -7.329 -4.712 20.229 1.00 66.06 188 SER A O 1
#

pLDDT: mean 80.97, std 16.8, range [36.66, 98.25]

Organism: NCBI:txid412755

Sequence (188 aa):
MVFRFRENEIENPAIVDAFKELSSVIRELEAEIRSTKRDPNYLLEGQSTERAVIRSVRFRITPGATPNTNIDISNQNTQGYGYNPPTLSNANDLAKSGTKGSYSLDSSGDTITVNTVEDVVGILSGSINIHDLNNSSVTEMYTAFPQIVSDKLVLKIVKRGSIAPVDWTTIIDADDRLDYQVVFLTSS

Secondary structure (DSSP, 8-state):
------TTS---HHHHHHHHHHHHHHHHHHHHHHHHS-----S---SSSS-PEEEEEEEEEEE-SSTTTEEEEEE-TTSSS-BS------EEEEETT-EETTEEE-SSS--EEE--SS-EEEEEEEEEEEE--TT--TT--EEE--EEETTEEEE-EEETT--SB--TTTSS-TT-EEEEEEEEEE--